Protein AF-A0A923FM71-F1 (afdb_monomer)

Sequence (186 aa):
MADTNEVKPPYTYYADPTRGRPVFNGFIYVGDPDTDPEIPSNRLVVRAVQESGATVAIAQPIRTGAGGVPMLNGSPVQLVVDGEYSIKILDSAGAQVYYAPSLVGGVRPTTIVRTQAIPLTFTLPNRFINKNLFDPNIQAIDYYNANPTVMDFGLLGVAPFNFENIPASRFDLADESTATIDLGVL

Structure (mmCIF, N/CA/C/O backbone):
data_AF-A0A923FM71-F1
#
_entry.id   AF-A0A923FM71-F1
#
loop_
_atom_site.group_PDB
_atom_site.id
_atom_site.type_symbol
_atom_site.label_atom_id
_atom_site.label_alt_id
_atom_site.label_comp_id
_atom_site.label_asym_id
_atom_site.label_entity_id
_atom_site.label_seq_id
_atom_site.pdbx_PDB_ins_code
_atom_site.Cartn_x
_atom_site.Cartn_y
_atom_site.Cartn_z
_atom_site.occupancy
_atom_site.B_iso_or_equiv
_atom_site.auth_seq_id
_atom_site.auth_comp_id
_atom_site.auth_asym_id
_atom_site.auth_atom_id
_atom_site.pdbx_PDB_model_num
ATOM 1 N N . MET A 1 1 ? -11.652 24.805 24.263 1.00 68.00 1 MET A N 1
ATOM 2 C CA . MET A 1 1 ? -11.081 25.371 23.022 1.00 68.00 1 MET A CA 1
ATOM 3 C C . MET A 1 1 ? -11.213 24.291 21.966 1.00 68.00 1 MET A C 1
ATOM 5 O O . MET A 1 1 ? -11.003 23.141 22.319 1.00 68.00 1 MET A O 1
ATOM 9 N N . ALA A 1 2 ? -11.677 24.610 20.758 1.00 74.19 2 ALA A N 1
ATOM 10 C CA . ALA A 1 2 ? -11.697 23.620 19.683 1.00 74.19 2 ALA A CA 1
ATOM 11 C C . ALA A 1 2 ? -10.275 23.490 19.132 1.00 74.19 2 ALA A C 1
ATOM 13 O O . ALA A 1 2 ? -9.652 24.512 18.840 1.00 74.19 2 ALA A O 1
ATOM 14 N N . ASP A 1 3 ? -9.770 22.266 19.023 1.00 84.31 3 ASP A N 1
ATOM 15 C CA . ASP A 1 3 ? -8.479 22.012 18.394 1.00 84.31 3 ASP A CA 1
ATOM 16 C C . ASP A 1 3 ? -8.594 22.321 16.894 1.00 84.31 3 ASP A C 1
ATOM 18 O O . ASP A 1 3 ? -9.479 21.812 16.200 1.00 84.31 3 ASP A O 1
ATOM 22 N N . THR A 1 4 ? -7.730 23.202 16.389 1.00 89.56 4 THR A N 1
ATOM 23 C CA . THR A 1 4 ? -7.667 23.516 14.957 1.00 89.56 4 THR A CA 1
ATOM 24 C C . THR A 1 4 ? -7.032 22.338 14.227 1.00 89.56 4 THR A C 1
ATOM 26 O O . THR A 1 4 ? -5.838 22.089 14.379 1.00 89.56 4 THR A O 1
ATOM 29 N N . ASN A 1 5 ? -7.818 21.634 13.412 1.00 89.62 5 ASN A N 1
ATOM 30 C CA . ASN A 1 5 ? -7.350 20.491 12.633 1.00 89.62 5 ASN A CA 1
ATOM 31 C C . ASN A 1 5 ? -7.097 20.862 11.169 1.00 89.62 5 ASN A C 1
ATOM 33 O O . ASN A 1 5 ? -7.846 21.628 10.561 1.00 89.62 5 ASN A O 1
ATOM 37 N N . GLU A 1 6 ? -6.054 20.271 10.589 1.00 89.44 6 GLU A N 1
ATOM 38 C CA . GLU A 1 6 ? -5.783 20.345 9.154 1.00 89.44 6 GLU A CA 1
ATOM 39 C C . GLU A 1 6 ? -6.806 19.496 8.380 1.00 89.44 6 GLU A C 1
ATOM 41 O O . GLU A 1 6 ? -7.042 18.332 8.710 1.00 89.44 6 GLU A O 1
ATOM 46 N N . VAL A 1 7 ? -7.405 20.064 7.330 1.00 90.88 7 VAL A N 1
ATOM 47 C CA . VAL A 1 7 ? -8.334 19.336 6.454 1.00 90.88 7 VAL A CA 1
ATOM 48 C C . VAL A 1 7 ? -7.530 18.525 5.439 1.00 90.88 7 VAL A C 1
ATOM 50 O O . VAL A 1 7 ? -6.876 19.095 4.567 1.00 90.88 7 VAL A O 1
ATOM 53 N N . LYS A 1 8 ? -7.599 17.192 5.528 1.00 90.19 8 LYS A N 1
ATOM 54 C CA . LYS A 1 8 ? -6.967 16.262 4.578 1.00 90.19 8 LYS A CA 1
ATOM 55 C C . LYS A 1 8 ? -8.007 15.379 3.896 1.00 90.19 8 LYS A C 1
ATOM 57 O O . LYS A 1 8 ? -9.001 15.022 4.531 1.00 90.19 8 LYS A O 1
ATOM 62 N N . PRO A 1 9 ? -7.790 14.989 2.628 1.00 89.25 9 PRO A 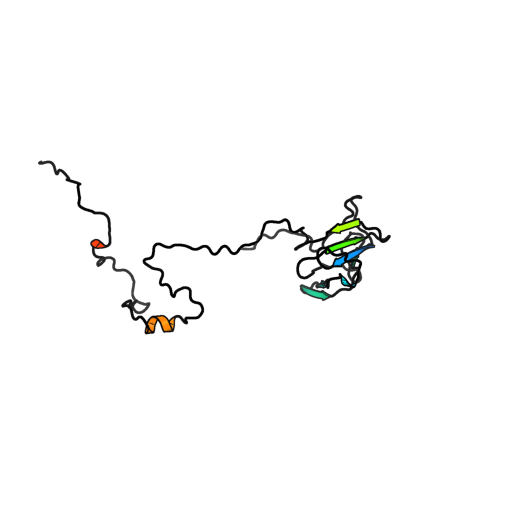N 1
ATOM 63 C CA . PRO A 1 9 ? -8.603 13.947 2.025 1.00 89.25 9 PRO A CA 1
ATOM 64 C C . PRO A 1 9 ? -8.411 12.634 2.806 1.00 89.25 9 PRO A C 1
ATOM 66 O O . PRO A 1 9 ? -7.280 12.301 3.165 1.00 89.25 9 PRO A O 1
ATOM 69 N N . PRO A 1 10 ? -9.486 11.868 3.053 1.00 87.81 10 PRO A N 1
ATOM 70 C CA . PRO A 1 10 ? -9.393 10.611 3.796 1.00 87.81 10 PRO A CA 1
ATOM 71 C C . PRO A 1 10 ? -8.828 9.462 2.947 1.00 87.81 10 PRO A C 1
ATOM 73 O O . PRO A 1 10 ? -8.410 8.438 3.484 1.00 87.81 10 PRO A O 1
ATOM 76 N N . TYR A 1 11 ? -8.815 9.616 1.619 1.00 92.88 11 TYR A N 1
ATOM 77 C CA . TYR A 1 11 ? -8.418 8.568 0.686 1.00 92.88 11 TYR A CA 1
ATOM 78 C C . TYR A 1 11 ? -7.071 8.862 0.029 1.00 92.88 11 TYR A C 1
ATOM 80 O O . TYR A 1 11 ? -6.822 9.968 -0.455 1.00 92.88 11 TYR A O 1
ATOM 88 N N . THR A 1 12 ? -6.221 7.840 -0.040 1.00 93.81 12 THR A N 1
ATOM 89 C CA . THR A 1 12 ? -4.919 7.916 -0.706 1.00 93.81 12 THR A CA 1
ATOM 90 C C . THR A 1 12 ? -5.084 7.965 -2.225 1.00 93.81 12 THR A C 1
ATOM 92 O O . THR A 1 12 ? -5.786 7.141 -2.814 1.00 93.81 12 THR A O 1
ATOM 95 N N . TYR A 1 13 ? -4.404 8.920 -2.860 1.00 95.25 13 TYR A N 1
ATOM 96 C CA . TYR A 1 13 ? -4.354 9.072 -4.311 1.00 95.25 13 TYR A CA 1
ATOM 97 C C . TYR A 1 13 ? -3.139 8.340 -4.900 1.00 95.25 13 TYR A C 1
ATOM 99 O O . TYR A 1 13 ? -2.002 8.615 -4.519 1.00 95.25 13 TYR A O 1
ATOM 107 N N . TYR A 1 14 ? -3.382 7.433 -5.846 1.00 96.12 14 TYR A N 1
ATOM 108 C CA . TYR A 1 14 ? -2.374 6.669 -6.580 1.00 96.12 14 TYR A CA 1
ATOM 109 C C . TYR A 1 14 ? -2.242 7.220 -8.005 1.00 96.12 14 TYR A C 1
ATOM 111 O O . TYR A 1 14 ? -3.123 7.048 -8.856 1.00 96.12 14 TYR A O 1
ATOM 119 N N . ALA A 1 15 ? -1.120 7.886 -8.266 1.00 95.50 15 ALA A N 1
ATOM 120 C CA . ALA A 1 15 ? -0.813 8.524 -9.543 1.00 95.50 15 ALA A CA 1
ATOM 121 C C . ALA A 1 15 ? 0.284 7.777 -10.304 1.00 95.50 15 ALA A C 1
ATOM 123 O O . ALA A 1 15 ? 1.182 7.198 -9.703 1.00 95.50 15 ALA A O 1
ATOM 124 N N . ASP A 1 16 ? 0.245 7.847 -11.631 1.00 94.75 16 ASP A N 1
ATOM 125 C CA . ASP A 1 16 ? 1.375 7.512 -12.491 1.00 94.75 16 ASP A CA 1
ATOM 126 C C . ASP A 1 16 ? 2.383 8.676 -12.440 1.00 94.75 16 ASP A C 1
ATOM 128 O O . ASP A 1 16 ? 2.110 9.741 -13.013 1.00 94.75 16 ASP A O 1
ATOM 132 N N . PRO A 1 17 ? 3.541 8.505 -11.774 1.00 91.88 17 PRO A N 1
ATOM 133 C CA . PRO A 1 17 ? 4.511 9.580 -11.596 1.00 91.88 17 PRO A CA 1
ATOM 134 C C . PRO A 1 17 ? 5.188 9.974 -12.913 1.00 91.88 17 PRO A C 1
ATOM 136 O O . PRO A 1 17 ? 5.734 11.067 -13.016 1.00 91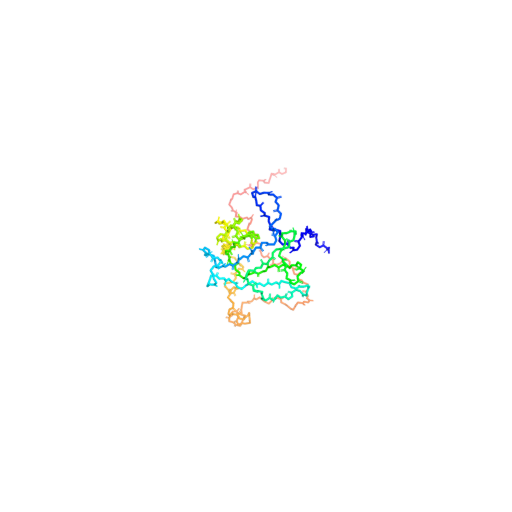.88 17 PRO A O 1
ATOM 139 N N . THR A 1 18 ? 5.148 9.105 -13.928 1.00 92.44 18 THR A N 1
ATOM 140 C CA . THR A 1 18 ? 5.792 9.340 -15.226 1.00 92.44 18 THR A CA 1
ATOM 141 C C . THR A 1 18 ? 4.883 10.070 -16.210 1.00 92.44 18 THR A C 1
ATOM 143 O O . THR A 1 18 ? 5.370 10.719 -17.133 1.00 92.44 18 THR A O 1
ATOM 146 N N . ARG A 1 19 ? 3.560 9.975 -16.023 1.00 90.19 19 ARG A N 1
ATOM 147 C CA . ARG A 1 19 ? 2.558 10.532 -16.949 1.00 90.19 19 ARG A CA 1
ATOM 148 C C . ARG A 1 19 ? 1.655 11.598 -16.335 1.00 90.19 19 ARG A C 1
ATOM 150 O O . ARG A 1 19 ? 0.856 12.178 -17.062 1.00 90.19 19 ARG A O 1
ATOM 157 N N . GLY A 1 20 ? 1.746 11.845 -15.027 1.00 91.94 20 GLY A N 1
ATOM 158 C CA . GLY A 1 20 ? 0.963 12.884 -14.350 1.00 91.94 20 GLY A CA 1
ATOM 159 C C . GLY A 1 20 ? -0.547 12.633 -14.390 1.00 91.94 20 GLY A C 1
ATOM 160 O O . GLY A 1 20 ? -1.329 13.569 -14.522 1.00 91.94 20 GLY A O 1
ATOM 161 N N . ARG A 1 21 ? -0.965 11.366 -14.317 1.00 94.00 21 ARG A N 1
ATOM 162 C CA . ARG A 1 21 ? -2.374 10.947 -14.406 1.00 94.00 21 ARG A CA 1
ATOM 163 C C . ARG A 1 21 ? -2.723 9.959 -13.292 1.00 94.00 21 ARG A C 1
ATOM 165 O O . ARG A 1 21 ? -1.810 9.304 -12.792 1.00 94.00 21 ARG A O 1
ATOM 172 N N . PRO A 1 22 ? -4.001 9.798 -12.912 1.00 96.94 22 PRO A N 1
ATOM 173 C CA . PRO A 1 22 ? -4.394 8.728 -12.002 1.00 96.94 22 PRO A CA 1
ATOM 174 C C . PRO A 1 22 ? -4.037 7.362 -12.587 1.00 96.94 22 PRO A C 1
ATOM 176 O O . PRO A 1 22 ? -4.154 7.140 -13.798 1.00 96.94 22 PRO A O 1
ATOM 179 N N . VAL A 1 23 ? -3.671 6.417 -11.725 1.00 97.31 23 VAL A N 1
ATOM 180 C CA . VAL A 1 23 ? -3.634 5.007 -12.118 1.00 97.31 23 VAL A CA 1
ATOM 181 C C . VAL A 1 23 ? -5.080 4.523 -12.201 1.00 97.31 23 VAL A C 1
ATOM 183 O O . VAL A 1 23 ? -5.664 4.122 -11.199 1.00 97.31 23 VAL A O 1
ATOM 186 N N . PHE A 1 24 ? -5.694 4.617 -13.380 1.00 96.38 24 PHE A N 1
ATOM 187 C CA . PHE A 1 24 ? -7.076 4.186 -13.598 1.00 96.38 24 PHE A CA 1
ATOM 188 C C . PHE A 1 24 ? -7.174 2.669 -13.772 1.00 96.38 24 PHE A C 1
ATOM 190 O O . PHE A 1 24 ? -6.487 2.105 -14.624 1.00 96.38 24 PHE A O 1
ATOM 197 N N . ASN A 1 25 ? -8.080 2.031 -13.017 1.00 96.00 25 ASN A N 1
ATOM 198 C CA . ASN A 1 25 ? -8.353 0.591 -13.085 1.00 96.00 25 ASN A CA 1
ATOM 199 C C . ASN A 1 25 ? -7.081 -0.260 -12.952 1.00 96.00 25 ASN A C 1
ATOM 201 O O . ASN A 1 25 ? -6.943 -1.296 -13.600 1.00 96.00 25 ASN A O 1
ATOM 205 N N . GLY A 1 26 ? -6.141 0.228 -12.146 1.00 97.25 26 GLY A N 1
ATOM 206 C CA . GLY A 1 26 ? -4.905 -0.459 -11.830 1.00 97.25 26 GLY A CA 1
ATOM 207 C C . GLY A 1 26 ? -5.067 -1.420 -10.667 1.00 97.25 26 GLY A C 1
ATOM 208 O O . GLY A 1 26 ? -6.154 -1.589 -10.100 1.00 97.25 26 GLY A O 1
ATOM 209 N N . PHE A 1 27 ? -3.945 -2.028 -10.309 1.00 98.19 27 PHE A N 1
ATOM 210 C CA . PHE A 1 27 ? -3.853 -3.049 -9.280 1.00 98.19 27 PHE A CA 1
ATOM 211 C C . PHE A 1 27 ? -2.878 -2.607 -8.200 1.00 98.19 27 PHE A C 1
ATOM 213 O O . PHE A 1 27 ? -1.730 -2.273 -8.487 1.00 98.19 27 PHE A O 1
ATOM 220 N N . ILE A 1 28 ? -3.344 -2.627 -6.959 1.00 98.19 28 ILE A N 1
ATOM 221 C CA . ILE A 1 28 ? -2.539 -2.376 -5.771 1.00 98.19 28 ILE A CA 1
ATOM 222 C C . ILE A 1 28 ? -2.249 -3.723 -5.112 1.00 98.19 28 ILE A C 1
ATOM 224 O O . ILE A 1 28 ? -3.179 -4.466 -4.779 1.00 98.19 28 ILE A O 1
ATOM 228 N N . TYR A 1 29 ? -0.966 -4.000 -4.904 1.00 98.44 29 TYR A N 1
ATOM 229 C CA . TYR A 1 29 ? -0.461 -5.128 -4.133 1.00 98.44 29 TYR A CA 1
ATOM 230 C C . TYR A 1 29 ? 0.332 -4.613 -2.933 1.00 98.44 29 TYR A C 1
ATOM 232 O O . TYR A 1 29 ? 1.158 -3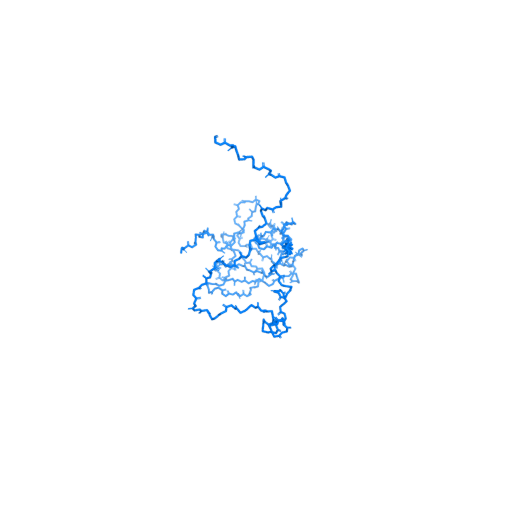.718 -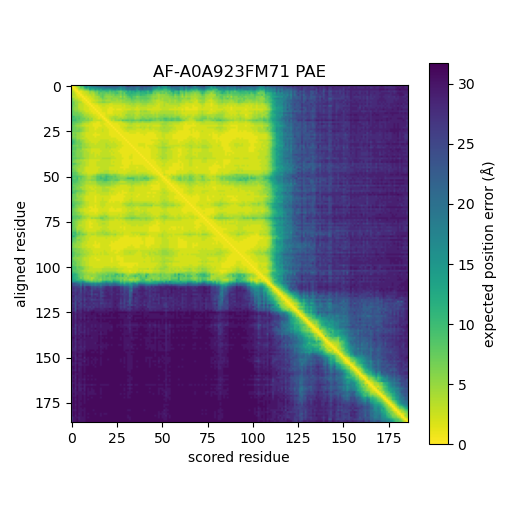3.082 1.00 98.44 29 TYR A O 1
ATOM 240 N N . VAL A 1 30 ? 0.097 -5.196 -1.765 1.00 98.25 30 VAL A N 1
ATOM 241 C CA . VAL A 1 30 ? 0.736 -4.892 -0.484 1.00 98.25 30 VAL A CA 1
ATOM 242 C C . VAL A 1 30 ? 1.283 -6.187 0.100 1.00 98.25 30 VAL A C 1
ATOM 244 O O . VAL A 1 30 ? 0.574 -7.198 0.153 1.00 98.25 30 VAL A O 1
ATOM 247 N N . GLY A 1 31 ? 2.529 -6.168 0.547 1.00 98.19 31 GLY A N 1
ATOM 248 C CA . GLY A 1 31 ? 3.204 -7.364 1.032 1.00 98.19 31 GLY A CA 1
ATOM 249 C C . GLY A 1 31 ? 4.223 -7.098 2.117 1.00 98.19 31 GLY A C 1
ATOM 250 O O . GLY A 1 31 ? 4.340 -5.977 2.611 1.00 98.19 31 GLY A O 1
ATOM 251 N N . ASP A 1 32 ? 4.947 -8.149 2.478 1.00 97.69 32 ASP A N 1
ATOM 252 C CA . ASP A 1 32 ? 6.032 -8.083 3.445 1.00 97.69 32 ASP A CA 1
ATOM 253 C C . ASP A 1 32 ? 7.117 -7.102 2.967 1.00 97.69 32 ASP A C 1
ATOM 255 O O . ASP A 1 32 ? 7.349 -6.982 1.751 1.00 97.69 32 ASP A O 1
ATOM 259 N N . PRO A 1 33 ? 7.795 -6.395 3.888 1.00 96.12 33 PRO A N 1
ATOM 260 C CA . PRO A 1 33 ? 8.907 -5.513 3.547 1.00 96.12 33 PRO A CA 1
ATOM 261 C C . PRO A 1 33 ? 9.974 -6.228 2.714 1.00 96.12 33 PRO A C 1
ATOM 263 O O . PRO A 1 33 ? 10.271 -7.398 2.937 1.00 96.12 33 PRO A O 1
ATOM 266 N N . ASP A 1 34 ? 10.549 -5.514 1.751 1.00 95.56 34 ASP A N 1
ATOM 267 C CA . ASP A 1 34 ? 11.614 -5.978 0.854 1.00 95.56 34 ASP A CA 1
ATOM 268 C C . ASP A 1 34 ? 11.267 -7.216 0.001 1.00 95.56 34 ASP A C 1
ATOM 270 O O . ASP A 1 34 ? 12.155 -7.861 -0.563 1.00 95.56 34 ASP A O 1
ATOM 274 N N . THR A 1 35 ? 9.978 -7.526 -0.168 1.00 97.31 35 THR A N 1
ATOM 275 C CA . THR A 1 35 ? 9.501 -8.642 -1.000 1.00 97.31 35 THR A CA 1
ATOM 276 C C . THR A 1 35 ? 8.608 -8.186 -2.153 1.00 97.31 35 THR A C 1
ATOM 278 O O . THR A 1 35 ? 8.087 -7.074 -2.160 1.00 97.31 35 THR A O 1
ATOM 281 N N . ASP A 1 36 ? 8.414 -9.056 -3.152 1.00 97.50 36 ASP A N 1
ATOM 282 C CA . ASP A 1 36 ? 7.468 -8.798 -4.240 1.00 97.50 36 ASP A CA 1
ATOM 283 C C . ASP A 1 36 ? 6.030 -9.178 -3.828 1.00 97.50 36 ASP A C 1
ATOM 285 O O . ASP A 1 36 ? 5.745 -10.376 -3.711 1.00 97.50 36 ASP A O 1
ATOM 289 N N . PRO A 1 37 ? 5.103 -8.213 -3.667 1.00 97.94 37 PRO A N 1
ATOM 290 C CA . PRO A 1 37 ? 3.736 -8.485 -3.226 1.00 97.94 37 PRO A CA 1
ATOM 291 C C . PRO A 1 37 ? 2.829 -9.071 -4.327 1.00 97.94 37 PRO A C 1
ATOM 293 O O . PRO A 1 37 ? 1.703 -9.496 -4.047 1.00 97.94 37 PRO A O 1
ATOM 296 N N . GLU A 1 38 ? 3.280 -9.140 -5.587 1.00 97.44 38 GLU A N 1
ATOM 297 C CA . GLU A 1 38 ? 2.554 -9.900 -6.614 1.00 97.44 38 GLU A CA 1
ATOM 298 C C . GLU A 1 38 ? 2.553 -11.400 -6.302 1.00 97.44 38 GLU A C 1
ATOM 300 O O . GLU A 1 38 ? 1.581 -12.091 -6.619 1.00 97.44 38 GLU A O 1
ATOM 305 N N . ILE A 1 39 ? 3.587 -11.897 -5.617 1.00 98.00 39 ILE A N 1
ATOM 306 C CA . ILE A 1 39 ? 3.683 -13.291 -5.183 1.00 98.00 39 ILE A CA 1
ATOM 307 C C . ILE A 1 39 ? 2.724 -13.505 -3.998 1.00 98.00 39 ILE A C 1
ATOM 309 O O . ILE A 1 39 ? 2.884 -12.856 -2.966 1.00 98.00 39 ILE A O 1
ATOM 313 N N . PRO A 1 40 ? 1.742 -14.426 -4.084 1.00 97.38 40 PRO A N 1
ATOM 314 C CA . PRO A 1 40 ? 0.738 -14.607 -3.032 1.00 97.38 40 PRO A CA 1
ATOM 315 C C . PRO A 1 40 ? 1.290 -14.898 -1.633 1.00 97.38 40 PRO A C 1
ATOM 317 O O . PRO A 1 40 ? 0.676 -14.479 -0.658 1.00 97.38 40 PRO A O 1
ATOM 320 N N . SER A 1 41 ? 2.432 -15.585 -1.529 1.00 97.75 41 SER A N 1
ATOM 321 C CA . SER A 1 41 ? 3.072 -15.908 -0.246 1.00 97.75 41 SER A CA 1
ATOM 322 C C . SER A 1 41 ? 3.621 -14.694 0.494 1.00 97.75 41 SER A C 1
ATOM 324 O O . SER A 1 41 ? 3.826 -14.780 1.694 1.00 97.75 41 SER A O 1
ATOM 326 N N . ASN A 1 42 ? 3.861 -13.594 -0.219 1.00 97.75 42 ASN A N 1
ATOM 327 C CA . ASN A 1 42 ? 4.449 -12.376 0.324 1.00 97.75 42 ASN A CA 1
ATOM 328 C C . ASN A 1 42 ? 3.376 -11.347 0.703 1.00 97.75 42 ASN A C 1
ATOM 330 O O . ASN A 1 42 ? 3.701 -10.217 1.042 1.00 97.75 42 ASN A O 1
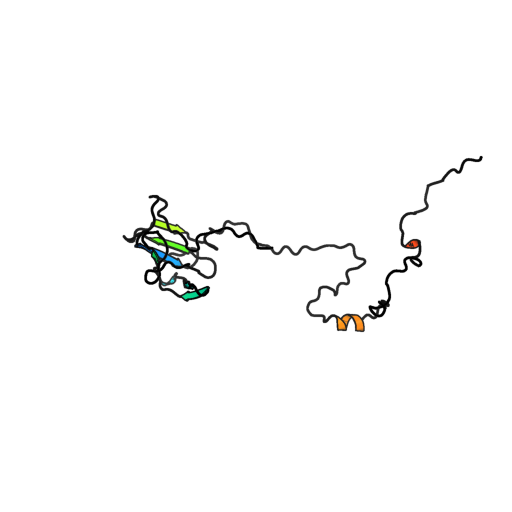ATOM 334 N N . ARG A 1 43 ? 2.085 -11.663 0.535 1.00 98.00 43 ARG A N 1
ATOM 335 C CA . ARG A 1 43 ? 0.997 -10.691 0.696 1.00 98.00 43 ARG A CA 1
ATOM 336 C C . ARG A 1 43 ? 0.595 -10.554 2.155 1.00 98.00 43 ARG A C 1
ATOM 338 O O . ARG A 1 43 ? 0.255 -11.537 2.808 1.00 98.00 43 ARG A O 1
ATOM 345 N N . LEU A 1 44 ? 0.503 -9.309 2.607 1.00 97.62 44 LEU A N 1
ATOM 346 C CA . LEU A 1 44 ? -0.061 -8.973 3.909 1.00 97.62 44 LEU A CA 1
ATOM 347 C C . LEU A 1 44 ? -1.586 -8.853 3.839 1.00 97.62 44 LEU A C 1
ATOM 349 O O . LEU A 1 44 ? -2.185 -8.633 2.780 1.00 97.62 44 LEU A O 1
ATOM 353 N N . VAL A 1 45 ? -2.238 -8.975 4.994 1.00 97.62 45 VAL A N 1
ATOM 354 C CA . VAL A 1 45 ? -3.675 -8.717 5.107 1.00 97.62 45 VAL A CA 1
ATOM 355 C C . VAL A 1 45 ? -3.907 -7.211 5.056 1.00 97.62 45 VAL A C 1
ATOM 357 O O . VAL A 1 45 ? -3.523 -6.481 5.965 1.00 97.62 45 VAL A O 1
ATOM 360 N N . VAL A 1 46 ? -4.577 -6.748 4.003 1.00 97.38 46 VAL A N 1
ATOM 361 C CA . VAL A 1 46 ? -5.021 -5.354 3.889 1.00 97.38 46 VAL A CA 1
ATOM 362 C C . VAL A 1 46 ? -6.450 -5.250 4.394 1.00 97.38 46 VAL A C 1
ATOM 364 O O . VAL A 1 46 ? -7.278 -6.125 4.126 1.00 97.38 46 VAL A O 1
ATOM 367 N N . ARG A 1 47 ? -6.760 -4.173 5.115 1.00 97.12 47 ARG A N 1
ATOM 368 C CA . ARG A 1 47 ? -8.104 -3.906 5.626 1.00 97.12 47 ARG A CA 1
ATOM 369 C C . ARG A 1 47 ? -8.630 -2.587 5.071 1.00 97.12 47 ARG A C 1
ATOM 371 O O . ARG A 1 47 ? -7.896 -1.608 4.980 1.00 97.12 47 ARG A O 1
ATOM 378 N N . ALA A 1 48 ? -9.907 -2.563 4.715 1.00 95.88 48 ALA A N 1
ATOM 379 C CA . ALA A 1 48 ? -10.633 -1.348 4.382 1.00 95.88 48 ALA A CA 1
ATOM 380 C C . ALA A 1 48 ? -11.286 -0.776 5.643 1.00 95.88 48 ALA A C 1
ATOM 382 O O . ALA A 1 48 ? -11.952 -1.511 6.378 1.00 95.88 48 ALA A O 1
ATOM 383 N N . VAL A 1 49 ? -11.114 0.522 5.877 1.00 95.00 49 VAL A N 1
ATOM 384 C CA . VAL A 1 49 ? -11.833 1.260 6.922 1.00 95.00 49 VAL A CA 1
ATOM 385 C C . VAL A 1 49 ? -13.243 1.567 6.415 1.00 95.00 49 VAL A C 1
ATOM 387 O O . VAL A 1 49 ? -13.412 2.138 5.338 1.00 95.00 49 VAL A O 1
ATOM 390 N N . GLN A 1 50 ? -14.255 1.157 7.175 1.00 89.88 50 GLN A N 1
ATOM 391 C CA . GLN A 1 50 ? -15.656 1.483 6.927 1.00 89.88 50 GLN A CA 1
ATOM 392 C C . GLN A 1 50 ? -16.008 2.862 7.488 1.00 89.88 50 GLN A C 1
ATOM 394 O O . GLN A 1 50 ? -15.326 3.379 8.369 1.00 89.88 50 GLN A O 1
ATOM 399 N N . GLU A 1 51 ? -17.140 3.415 7.055 1.00 86.38 51 GLU A N 1
ATOM 400 C CA . GLU A 1 51 ? -17.695 4.667 7.591 1.00 86.38 51 GLU A CA 1
ATOM 401 C C . GLU A 1 51 ? -17.911 4.623 9.116 1.00 86.38 51 GLU A C 1
ATOM 403 O O . GLU A 1 51 ? -17.742 5.623 9.805 1.00 86.38 51 GLU A O 1
ATOM 408 N N . SER A 1 52 ? -18.208 3.441 9.662 1.00 86.69 52 SER A N 1
ATOM 409 C CA . SER A 1 52 ? -18.350 3.205 11.103 1.00 86.69 52 SER A CA 1
ATOM 410 C C . SER A 1 52 ? -17.023 3.217 11.881 1.00 86.69 52 SER A C 1
ATOM 412 O O . SER A 1 52 ? -17.035 3.081 13.102 1.00 86.69 52 SER A O 1
ATOM 414 N N . GLY A 1 53 ? -15.878 3.314 11.196 1.00 86.50 53 GLY A N 1
ATOM 415 C CA . GLY A 1 53 ? -14.534 3.169 11.766 1.00 86.50 53 GLY A CA 1
ATOM 416 C C . GLY A 1 53 ? -14.066 1.716 11.922 1.00 86.50 53 GLY A C 1
ATOM 417 O O . GLY A 1 53 ? -12.895 1.474 12.214 1.00 86.50 53 GLY A O 1
ATOM 418 N N . ALA A 1 54 ? -14.941 0.731 11.697 1.00 91.50 54 ALA A N 1
ATOM 419 C CA . ALA A 1 54 ? -14.560 -0.679 11.694 1.00 91.50 54 ALA A CA 1
ATOM 420 C C . ALA A 1 54 ? -13.655 -1.013 10.497 1.00 91.50 54 ALA A C 1
ATOM 422 O O . ALA A 1 54 ? -13.769 -0.410 9.432 1.00 91.50 54 ALA A O 1
ATOM 423 N N . THR A 1 55 ? -12.785 -2.016 10.639 1.00 94.56 55 THR A N 1
ATOM 424 C CA . THR A 1 55 ? -11.872 -2.440 9.568 1.00 94.56 55 THR A CA 1
ATOM 425 C C . THR A 1 55 ? -12.152 -3.868 9.114 1.00 94.56 55 THR A C 1
ATOM 427 O O . THR A 1 55 ? -12.149 -4.805 9.918 1.00 94.56 55 THR A O 1
ATOM 430 N N . VAL A 1 56 ? -12.342 -4.054 7.807 1.00 95.38 56 VAL A N 1
ATOM 431 C CA . VAL A 1 56 ? -12.645 -5.356 7.188 1.00 95.38 56 VAL A CA 1
ATOM 432 C C . VAL A 1 56 ? -11.516 -5.784 6.271 1.00 95.38 56 VAL A C 1
ATOM 434 O O . VAL A 1 56 ? -11.071 -4.999 5.442 1.00 95.38 56 VAL A O 1
ATOM 437 N N . ALA A 1 57 ? -11.060 -7.028 6.412 1.00 96.62 57 ALA A N 1
ATOM 438 C CA . ALA A 1 57 ? -10.047 -7.599 5.533 1.00 96.62 57 ALA A CA 1
ATOM 439 C C . ALA A 1 57 ? -10.566 -7.695 4.090 1.00 96.62 57 ALA A C 1
ATOM 441 O O . ALA A 1 57 ? -11.693 -8.135 3.857 1.00 96.62 57 ALA A O 1
ATOM 442 N N . ILE A 1 58 ? -9.736 -7.297 3.130 1.00 96.69 58 ILE A N 1
ATOM 443 C CA . ILE A 1 58 ? -10.060 -7.322 1.703 1.00 96.69 58 ILE A CA 1
ATOM 444 C C . ILE A 1 58 ? -9.053 -8.173 0.934 1.00 96.69 58 ILE A C 1
ATOM 446 O O . ILE A 1 58 ? -7.882 -8.277 1.297 1.00 96.69 58 ILE A O 1
ATOM 450 N N . ALA A 1 59 ? -9.527 -8.793 -0.145 1.00 96.44 59 ALA A N 1
ATOM 451 C CA . ALA A 1 59 ? -8.679 -9.577 -1.028 1.00 96.44 59 ALA A CA 1
ATOM 452 C C . ALA A 1 59 ? -7.808 -8.671 -1.908 1.00 96.44 59 ALA A C 1
ATOM 454 O O . ALA A 1 59 ? -8.211 -7.574 -2.298 1.00 96.44 59 ALA A O 1
ATOM 455 N N . GLN A 1 60 ? -6.625 -9.174 -2.248 1.00 97.62 60 GLN A N 1
ATOM 456 C CA . GLN A 1 60 ? -5.696 -8.532 -3.169 1.00 97.62 60 GLN A CA 1
ATOM 457 C C . GLN A 1 60 ? -5.695 -9.248 -4.534 1.00 97.62 60 GLN A C 1
ATOM 459 O O . GLN A 1 60 ? -5.827 -10.477 -4.560 1.00 97.62 60 GLN A O 1
ATOM 464 N N . PRO A 1 61 ? -5.489 -8.535 -5.659 1.00 97.19 61 PRO A N 1
ATOM 465 C CA . PRO A 1 61 ? -5.192 -7.102 -5.752 1.00 97.19 61 PRO A CA 1
ATOM 466 C C . PRO A 1 61 ? -6.394 -6.196 -5.486 1.00 97.19 61 PRO A C 1
ATOM 468 O O . PRO A 1 61 ? -7.535 -6.538 -5.795 1.00 97.19 61 PRO A O 1
ATOM 471 N N . ILE A 1 62 ? -6.110 -4.998 -4.978 1.00 97.44 62 ILE A N 1
ATOM 472 C CA . ILE A 1 62 ? -7.116 -3.959 -4.737 1.00 97.44 62 ILE A CA 1
ATOM 473 C C . ILE A 1 62 ? -7.175 -3.056 -5.968 1.00 97.44 62 ILE A C 1
ATOM 475 O O . ILE A 1 62 ? -6.139 -2.639 -6.487 1.00 97.44 62 ILE A O 1
ATOM 479 N N . ARG A 1 63 ? -8.382 -2.767 -6.461 1.00 97.44 63 ARG A N 1
ATOM 480 C CA . ARG A 1 63 ? -8.573 -1.978 -7.686 1.00 97.44 63 ARG A CA 1
ATOM 481 C C . ARG A 1 63 ? -8.652 -0.486 -7.400 1.00 97.44 63 ARG A C 1
ATOM 483 O O . ARG A 1 63 ? -9.265 -0.069 -6.418 1.00 97.44 63 ARG A O 1
ATOM 490 N N . THR A 1 64 ? -8.109 0.318 -8.308 1.00 97.50 64 THR A N 1
ATOM 491 C CA . THR A 1 64 ? -8.297 1.775 -8.313 1.00 97.50 64 THR A CA 1
ATOM 492 C C . THR A 1 64 ? -9.429 2.210 -9.246 1.00 97.50 64 THR A C 1
ATOM 494 O O . THR A 1 64 ? -9.642 1.640 -10.316 1.00 97.50 64 THR A O 1
ATOM 497 N N . GLY A 1 65 ? -10.163 3.256 -8.862 1.00 96.12 65 GLY A N 1
ATOM 498 C CA . GLY A 1 65 ? -11.167 3.908 -9.709 1.00 96.12 65 GLY A CA 1
ATOM 499 C C . GLY A 1 65 ? -10.570 4.901 -10.717 1.00 96.12 65 GLY A C 1
ATOM 500 O O . GLY A 1 65 ? -9.355 5.062 -10.817 1.00 96.12 65 GLY A O 1
ATOM 501 N N . ALA A 1 66 ? -11.436 5.622 -11.443 1.00 94.44 66 ALA A N 1
ATOM 502 C CA . ALA A 1 66 ? -11.047 6.675 -12.403 1.00 94.44 66 ALA A CA 1
ATOM 503 C C . ALA A 1 66 ? -10.201 7.793 -11.783 1.00 94.44 66 ALA A C 1
ATOM 505 O O . ALA A 1 66 ? -9.305 8.323 -12.431 1.00 94.44 66 ALA A O 1
ATOM 506 N N . GLY A 1 67 ? -10.447 8.105 -10.511 1.00 94.12 67 GLY A N 1
ATOM 507 C CA . GLY A 1 67 ? -9.676 9.084 -9.755 1.00 94.12 67 GLY A CA 1
ATOM 508 C C . GLY A 1 67 ? -8.387 8.544 -9.139 1.00 94.12 67 GLY A C 1
ATOM 509 O O . GLY A 1 67 ? -7.824 9.238 -8.311 1.00 94.12 67 GLY A O 1
ATOM 510 N N . GLY A 1 68 ? -7.936 7.322 -9.456 1.00 95.69 68 GLY A N 1
ATOM 511 C CA . GLY A 1 68 ? -6.714 6.756 -8.864 1.00 95.69 68 GLY A CA 1
ATOM 512 C C . GLY A 1 68 ? -6.835 6.458 -7.366 1.00 95.69 68 GLY A C 1
ATOM 513 O O . GLY A 1 68 ? -5.838 6.424 -6.660 1.00 95.69 68 GLY A O 1
ATOM 514 N N . VAL A 1 69 ? -8.054 6.272 -6.862 1.00 97.12 69 VAL A N 1
ATOM 515 C CA . VAL A 1 69 ?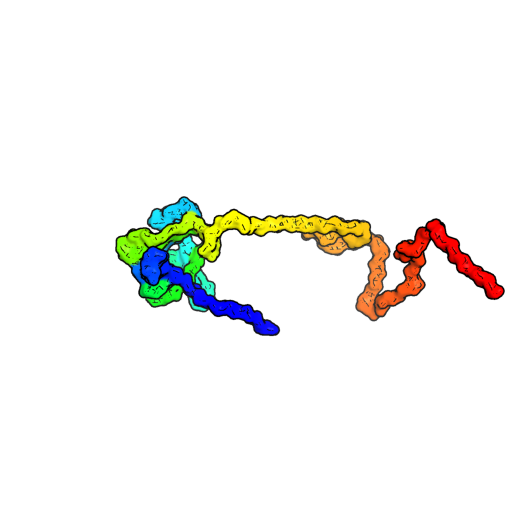 -8.340 5.984 -5.449 1.00 97.12 69 VAL A CA 1
ATOM 516 C C . VAL A 1 69 ? -8.767 4.517 -5.316 1.00 97.12 69 VAL A C 1
ATOM 518 O O . VAL A 1 69 ? -9.474 4.038 -6.209 1.00 97.12 69 VAL A O 1
ATOM 521 N N . PRO A 1 70 ? -8.361 3.785 -4.264 1.00 96.69 70 PRO A N 1
ATOM 522 C CA . PRO A 1 70 ? -8.801 2.413 -4.023 1.00 96.69 70 PRO A CA 1
ATOM 523 C C . PRO A 1 70 ? -10.318 2.331 -3.847 1.00 96.69 70 PRO A C 1
ATOM 525 O O . PRO A 1 70 ? -10.911 3.111 -3.102 1.00 96.69 70 PRO A O 1
ATOM 528 N N . MET A 1 71 ? -10.931 1.364 -4.528 1.00 95.50 71 MET A N 1
ATOM 529 C CA . MET A 1 71 ? -12.375 1.145 -4.526 1.00 95.50 71 MET A CA 1
ATOM 530 C C . MET A 1 71 ? -12.713 -0.248 -3.996 1.00 95.50 71 MET A C 1
ATOM 532 O O . MET A 1 71 ? -12.114 -1.242 -4.408 1.00 95.50 71 MET A O 1
ATOM 536 N N . LEU A 1 72 ? -13.740 -0.332 -3.154 1.00 93.25 72 LEU A N 1
ATOM 537 C CA . LEU A 1 72 ? -14.368 -1.576 -2.721 1.00 93.25 72 LEU A CA 1
ATOM 538 C C . LEU A 1 72 ? -15.850 -1.528 -3.094 1.00 93.25 72 LEU A C 1
ATOM 540 O O . LEU A 1 72 ? -16.569 -0.625 -2.675 1.00 93.25 72 LEU A O 1
ATOM 544 N N . ASN A 1 73 ? -16.308 -2.483 -3.908 1.00 90.12 73 ASN A N 1
ATOM 545 C CA . ASN A 1 73 ? -17.699 -2.559 -4.382 1.00 90.12 73 ASN A CA 1
ATOM 546 C C . ASN A 1 73 ? -18.231 -1.247 -5.004 1.00 90.12 73 ASN A C 1
ATOM 548 O O . ASN A 1 73 ? -19.411 -0.934 -4.889 1.00 90.12 73 ASN A O 1
ATOM 552 N N . GLY A 1 74 ? -17.358 -0.475 -5.663 1.00 89.81 74 GLY A N 1
ATOM 553 C CA . GLY A 1 74 ? -17.710 0.796 -6.310 1.00 89.81 74 GLY A CA 1
ATOM 554 C C . GLY A 1 74 ? -17.575 2.044 -5.430 1.00 89.81 74 GLY A C 1
ATOM 555 O O . GLY A 1 74 ? -17.675 3.148 -5.960 1.00 89.81 74 GLY A O 1
ATOM 556 N N . SER A 1 75 ? -17.279 1.890 -4.138 1.00 92.44 75 SER A N 1
ATOM 557 C CA . SER A 1 75 ? -17.081 3.003 -3.202 1.00 92.44 75 SER A CA 1
ATOM 558 C C . SER A 1 75 ? -15.601 3.206 -2.866 1.00 92.44 75 SER A C 1
ATOM 560 O O . SER A 1 75 ? -14.883 2.213 -2.721 1.00 92.44 75 SER A O 1
ATOM 562 N N . PRO A 1 76 ? -15.123 4.455 -2.709 1.00 94.19 76 PRO A N 1
ATOM 563 C CA . PRO A 1 76 ? -13.760 4.719 -2.262 1.00 94.19 76 PRO A CA 1
ATOM 564 C C . PRO A 1 76 ? -13.571 4.253 -0.818 1.00 94.19 76 PRO A C 1
ATOM 566 O O . PRO A 1 76 ? -14.465 4.409 0.012 1.00 94.19 76 PRO A O 1
ATOM 569 N N . VAL A 1 77 ? -12.406 3.682 -0.517 1.00 94.81 77 VAL A N 1
ATOM 570 C CA . VAL A 1 77 ? -12.084 3.169 0.821 1.00 94.81 77 VAL A CA 1
ATOM 571 C C . VAL A 1 77 ? -10.705 3.615 1.274 1.00 94.81 77 VAL A C 1
ATOM 573 O O . VAL A 1 77 ? -9.792 3.765 0.469 1.00 94.81 77 VAL A O 1
ATOM 576 N N . GLN A 1 78 ? -10.524 3.804 2.578 1.00 95.44 78 GLN A N 1
ATOM 577 C CA . GLN A 1 78 ? -9.190 3.954 3.151 1.00 95.44 78 GLN A CA 1
ATOM 578 C C . GLN A 1 78 ? -8.602 2.567 3.412 1.00 95.44 78 GLN A C 1
ATOM 580 O O . GLN A 1 78 ? -9.271 1.699 3.974 1.00 95.44 78 GLN A O 1
ATOM 585 N N . LEU A 1 79 ? -7.349 2.368 3.011 1.00 95.75 79 LEU A N 1
ATOM 586 C CA . LEU A 1 79 ? -6.618 1.126 3.231 1.00 95.75 79 LEU A CA 1
ATOM 587 C C . LEU A 1 79 ? -5.727 1.253 4.461 1.00 95.75 79 LEU A C 1
ATOM 589 O O . LEU A 1 79 ? -5.049 2.265 4.638 1.00 95.75 79 LEU A O 1
ATOM 593 N N . VAL A 1 80 ? -5.704 0.208 5.281 1.00 95.75 80 VAL A N 1
ATOM 594 C CA . VAL A 1 80 ? -4.790 0.077 6.417 1.00 95.75 80 VAL A CA 1
ATOM 595 C C . VAL A 1 80 ? -4.150 -1.309 6.416 1.00 95.75 80 VAL A C 1
ATOM 597 O O . VAL A 1 80 ? -4.764 -2.298 6.009 1.00 95.75 80 VAL A O 1
ATOM 600 N N . VAL A 1 81 ? -2.901 -1.359 6.862 1.00 96.06 81 VAL A N 1
ATOM 601 C CA . VAL A 1 81 ? -2.098 -2.570 7.043 1.00 96.06 81 VAL A CA 1
ATOM 602 C C . VAL A 1 81 ? -1.307 -2.410 8.336 1.00 96.06 81 VAL A C 1
ATOM 604 O O . VAL A 1 81 ? -0.950 -1.289 8.708 1.00 96.06 81 VAL A O 1
ATOM 607 N N . ASP A 1 82 ? -1.077 -3.514 9.033 1.00 93.50 82 ASP A N 1
ATOM 608 C CA . ASP A 1 82 ? -0.332 -3.510 10.283 1.00 93.50 82 ASP A CA 1
ATOM 609 C C . ASP A 1 82 ? 1.177 -3.519 9.996 1.00 93.50 82 ASP A C 1
ATOM 611 O O . ASP A 1 82 ? 1.675 -4.382 9.277 1.00 93.50 82 ASP A O 1
ATOM 615 N N . GLY A 1 83 ? 1.909 -2.575 10.590 1.00 91.75 83 GLY A N 1
ATOM 616 C CA . GLY A 1 83 ? 3.370 -2.532 10.526 1.00 91.75 83 GLY A CA 1
ATOM 617 C C . GLY A 1 83 ? 3.958 -1.978 9.224 1.00 91.75 83 GLY A C 1
ATOM 618 O O . GLY A 1 83 ? 3.360 -1.153 8.530 1.00 91.75 83 GLY A O 1
ATOM 619 N N . GLU A 1 84 ? 5.199 -2.379 8.963 1.00 94.94 84 GLU A N 1
ATOM 620 C CA . GLU A 1 84 ? 5.949 -2.039 7.755 1.00 94.94 84 GLU A CA 1
ATOM 621 C C . GLU A 1 84 ? 5.503 -2.926 6.589 1.00 94.94 84 GLU A C 1
ATOM 623 O O . GLU A 1 84 ? 5.217 -4.106 6.783 1.00 94.94 84 GLU A O 1
ATOM 628 N N . TYR A 1 85 ? 5.452 -2.372 5.378 1.00 97.06 85 TYR A N 1
ATOM 629 C CA . TYR A 1 85 ? 4.983 -3.099 4.199 1.00 97.06 85 TYR A CA 1
ATOM 630 C C . TYR A 1 85 ? 5.717 -2.689 2.920 1.00 97.06 85 TYR A C 1
ATOM 632 O O . TYR A 1 85 ? 6.197 -1.559 2.789 1.00 97.06 85 TYR A O 1
ATOM 640 N N . SER A 1 86 ? 5.745 -3.593 1.943 1.00 97.94 86 SER A N 1
ATOM 641 C CA . SER A 1 86 ? 6.049 -3.290 0.545 1.00 97.94 86 SER A CA 1
ATOM 642 C C . SER A 1 86 ? 4.763 -2.988 -0.222 1.00 97.94 86 SER A C 1
ATOM 644 O O . SER A 1 86 ? 3.681 -3.478 0.114 1.00 97.94 86 SER A O 1
ATOM 646 N N . ILE A 1 87 ? 4.856 -2.176 -1.274 1.00 97.75 87 ILE A N 1
ATOM 647 C CA . ILE A 1 87 ? 3.722 -1.894 -2.157 1.00 97.75 87 ILE A CA 1
ATOM 648 C C . ILE A 1 87 ? 4.157 -1.893 -3.617 1.00 97.75 87 ILE A C 1
ATOM 650 O O . ILE A 1 87 ? 5.163 -1.281 -3.985 1.00 97.75 87 ILE A O 1
ATOM 654 N N . LYS A 1 88 ? 3.365 -2.544 -4.468 1.00 98.25 88 LYS A N 1
ATOM 655 C CA . LYS A 1 88 ? 3.512 -2.503 -5.922 1.00 98.25 88 LYS A CA 1
ATOM 656 C C . LYS A 1 88 ? 2.210 -2.061 -6.571 1.00 98.25 88 LYS A C 1
ATOM 658 O O . LYS A 1 88 ? 1.139 -2.562 -6.233 1.00 98.25 88 LYS A O 1
ATOM 663 N N . ILE A 1 89 ? 2.324 -1.133 -7.515 1.00 97.94 89 ILE A N 1
ATOM 664 C CA . ILE A 1 89 ? 1.200 -0.596 -8.276 1.00 97.94 89 ILE A CA 1
ATOM 665 C C . ILE A 1 89 ? 1.379 -0.951 -9.745 1.00 97.94 89 ILE A C 1
ATOM 667 O O . ILE A 1 89 ? 2.397 -0.601 -10.348 1.00 97.94 89 ILE A O 1
ATOM 671 N N . LEU A 1 90 ? 0.381 -1.617 -10.319 1.00 98.19 90 LEU A N 1
ATOM 672 C CA . LEU A 1 90 ? 0.303 -1.912 -11.747 1.00 98.19 90 LEU A CA 1
ATOM 673 C C . LEU A 1 90 ? -0.797 -1.075 -12.404 1.00 98.19 90 LEU A C 1
ATOM 675 O O . LEU A 1 90 ? -1.795 -0.731 -11.767 1.00 98.19 90 LEU A O 1
ATOM 679 N N . ASP A 1 91 ? -0.632 -0.771 -13.686 1.00 96.94 91 ASP A N 1
ATOM 680 C CA . ASP A 1 91 ? -1.681 -0.166 -14.497 1.00 96.94 91 ASP A CA 1
ATOM 681 C C . ASP A 1 91 ? -2.733 -1.203 -14.923 1.00 96.94 91 ASP A C 1
ATOM 683 O O . ASP A 1 91 ? -2.660 -2.388 -14.591 1.00 96.94 91 ASP A O 1
ATOM 687 N N . SER A 1 92 ? -3.745 -0.755 -15.664 1.00 96.44 92 SER A N 1
ATOM 688 C CA . SER A 1 92 ? -4.823 -1.622 -16.147 1.00 96.44 92 SER A CA 1
ATOM 689 C C . SER A 1 92 ? -4.373 -2.688 -17.150 1.00 96.44 92 SER A C 1
ATOM 691 O O . SER A 1 92 ? -5.095 -3.665 -17.348 1.00 96.44 92 SER A O 1
ATOM 693 N N . ALA A 1 93 ? -3.196 -2.528 -17.763 1.00 96.12 93 ALA A N 1
ATOM 694 C CA . ALA A 1 93 ? -2.575 -3.516 -18.640 1.00 96.12 93 ALA A CA 1
ATOM 695 C C . ALA A 1 93 ? -1.656 -4.490 -17.877 1.00 96.12 93 ALA A C 1
ATOM 697 O O . ALA A 1 93 ? -1.102 -5.404 -18.485 1.00 96.12 93 ALA A O 1
ATOM 698 N N . GLY A 1 94 ? -1.502 -4.321 -16.558 1.00 95.94 94 GLY A N 1
ATOM 699 C CA . GLY A 1 94 ? -0.613 -5.129 -15.725 1.00 95.94 94 GLY A CA 1
ATOM 700 C C . GLY A 1 94 ? 0.852 -4.693 -15.780 1.00 95.94 94 GLY A C 1
ATOM 701 O O . GLY A 1 94 ? 1.711 -5.400 -15.263 1.00 95.94 94 GLY A O 1
ATOM 702 N N . ALA A 1 95 ? 1.166 -3.544 -16.383 1.00 96.38 95 ALA A N 1
ATOM 703 C CA . ALA A 1 95 ? 2.519 -3.008 -16.369 1.00 96.38 95 ALA A CA 1
ATOM 704 C C . ALA A 1 95 ? 2.800 -2.295 -15.042 1.00 96.38 95 ALA A C 1
ATOM 706 O O . ALA A 1 95 ? 1.962 -1.550 -14.529 1.00 96.38 95 ALA A O 1
ATOM 707 N N . GLN A 1 96 ? 3.997 -2.496 -14.488 1.00 97.12 96 GLN A N 1
ATOM 708 C CA . GLN A 1 96 ? 4.395 -1.836 -13.248 1.00 97.12 96 GLN A CA 1
ATOM 709 C C . GLN A 1 96 ? 4.476 -0.321 -13.444 1.00 97.12 96 GLN A C 1
ATOM 711 O O . GLN A 1 96 ? 5.240 0.170 -14.275 1.00 97.12 96 GLN A O 1
ATOM 716 N N . VAL A 1 97 ? 3.722 0.413 -12.627 1.00 97.06 97 VAL A N 1
ATOM 717 C CA . VAL A 1 97 ? 3.803 1.873 -12.532 1.00 97.06 97 VAL A CA 1
ATOM 718 C C . VAL A 1 97 ? 4.937 2.248 -11.585 1.00 97.06 97 VAL A C 1
ATOM 720 O O . VAL A 1 97 ? 5.850 2.976 -11.965 1.00 97.06 97 VAL A O 1
ATOM 723 N N . TYR A 1 98 ? 4.905 1.726 -10.357 1.00 95.75 98 TYR A N 1
ATOM 724 C CA . TYR A 1 98 ? 5.988 1.877 -9.389 1.00 95.75 98 TYR A CA 1
ATOM 725 C C . TYR A 1 98 ? 5.941 0.798 -8.306 1.00 95.75 98 TYR A C 1
ATOM 727 O O . TYR A 1 98 ? 4.939 0.108 -8.110 1.00 95.75 98 TYR A O 1
ATOM 735 N N . TYR A 1 99 ? 7.058 0.683 -7.594 1.00 96.38 99 TYR A N 1
ATOM 736 C CA . TYR A 1 99 ? 7.262 -0.218 -6.470 1.00 96.38 99 TYR A CA 1
ATOM 737 C C . TY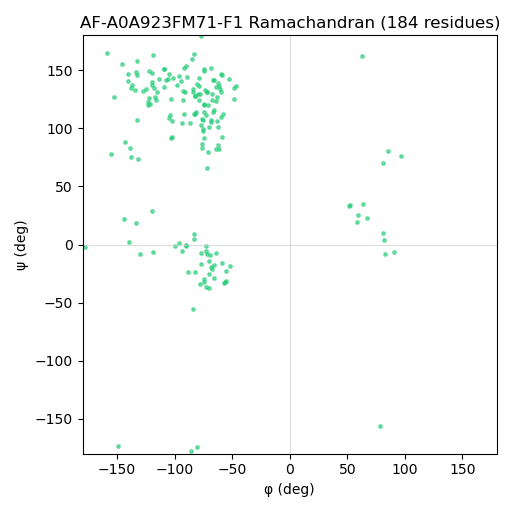R A 1 99 ? 7.991 0.532 -5.355 1.00 96.38 99 TYR A C 1
ATOM 739 O O . TYR A 1 99 ? 8.944 1.268 -5.626 1.00 96.38 99 TYR A O 1
ATOM 747 N N . ALA A 1 100 ? 7.553 0.343 -4.114 1.00 95.81 100 ALA A N 1
ATOM 748 C CA . ALA A 1 100 ? 8.291 0.765 -2.934 1.00 95.81 100 ALA A CA 1
ATOM 749 C C . ALA A 1 100 ? 8.530 -0.460 -2.033 1.00 95.81 100 ALA A C 1
ATOM 751 O O . ALA A 1 100 ? 7.560 -1.112 -1.643 1.00 95.81 100 ALA A O 1
ATOM 752 N N . PRO A 1 101 ? 9.797 -0.776 -1.704 1.00 94.75 101 PRO A N 1
ATOM 753 C CA . PRO A 1 101 ? 10.140 -2.018 -1.016 1.00 94.75 101 PRO A CA 1
ATOM 754 C C . PRO A 1 101 ? 9.766 -2.017 0.463 1.00 94.75 101 PRO A C 1
ATOM 756 O O . PRO A 1 101 ? 9.456 -3.059 1.019 1.00 94.75 101 PRO A O 1
ATOM 759 N N . SER A 1 102 ? 9.772 -0.852 1.098 1.00 93.88 102 SER A N 1
ATOM 760 C CA . SER A 1 102 ? 9.537 -0.721 2.528 1.00 93.88 102 SER A CA 1
ATOM 761 C C . SER A 1 102 ? 8.953 0.661 2.810 1.00 93.88 102 SER A C 1
ATOM 763 O O . SER A 1 102 ? 9.484 1.687 2.357 1.00 93.88 102 SER A O 1
ATOM 765 N N . LEU A 1 103 ? 7.821 0.671 3.512 1.00 92.25 103 LEU A N 1
ATOM 766 C CA . LEU A 1 103 ? 7.073 1.850 3.923 1.00 92.25 103 LEU A CA 1
ATOM 767 C C . LEU A 1 103 ? 6.535 1.667 5.344 1.00 92.25 103 LEU A C 1
ATOM 769 O O . LEU A 1 103 ? 6.001 0.617 5.691 1.00 92.25 103 LEU A O 1
ATOM 773 N N . VAL A 1 104 ? 6.584 2.743 6.130 1.00 89.19 104 VAL A N 1
ATOM 774 C CA . VAL A 1 104 ? 5.915 2.876 7.429 1.00 89.19 104 VAL A CA 1
ATOM 775 C C . VAL A 1 104 ? 5.013 4.101 7.356 1.00 89.19 104 VAL A C 1
ATOM 777 O O . VAL A 1 104 ? 5.474 5.205 7.068 1.00 89.19 104 VAL A O 1
ATOM 780 N N . GLY A 1 105 ? 3.703 3.918 7.542 1.00 82.44 105 GLY A N 1
ATOM 781 C CA . GLY A 1 105 ? 2.737 5.021 7.428 1.00 82.44 105 GLY A CA 1
ATOM 782 C C . GLY A 1 105 ? 2.722 5.707 6.051 1.00 82.44 105 GLY A C 1
ATOM 783 O O . GLY A 1 105 ? 2.393 6.885 5.957 1.00 82.44 105 GLY A O 1
ATOM 784 N N . GLY A 1 106 ? 3.119 4.999 4.986 1.00 80.56 106 GLY A N 1
ATOM 785 C CA . GLY A 1 106 ? 3.208 5.548 3.625 1.00 80.56 106 GLY A CA 1
ATOM 786 C C . GLY A 1 106 ? 4.490 6.332 3.326 1.00 80.56 106 GLY A C 1
ATOM 787 O O . GLY A 1 106 ? 4.631 6.863 2.227 1.00 80.56 106 GLY A O 1
ATOM 788 N N . VAL A 1 107 ? 5.441 6.383 4.261 1.00 83.81 107 VAL A N 1
ATOM 789 C CA . VAL A 1 107 ? 6.745 7.033 4.081 1.00 83.81 107 VAL A CA 1
ATOM 790 C C . VAL A 1 107 ? 7.843 5.976 4.113 1.00 83.81 107 VAL A C 1
ATOM 792 O O . VAL A 1 107 ? 7.773 5.019 4.883 1.00 83.81 107 VAL A O 1
ATOM 795 N N . ARG A 1 108 ? 8.873 6.132 3.274 1.00 81.12 108 ARG A N 1
ATOM 796 C CA . ARG A 1 108 ? 10.051 5.255 3.323 1.00 81.12 108 ARG A CA 1
ATOM 797 C C . ARG A 1 108 ? 10.725 5.445 4.681 1.00 81.12 108 ARG A C 1
ATOM 799 O O . ARG A 1 108 ? 11.018 6.600 5.009 1.00 81.12 108 ARG A O 1
ATOM 806 N N . PRO A 1 109 ? 10.992 4.381 5.456 1.00 67.31 109 PRO A N 1
ATOM 807 C CA . PRO A 1 109 ? 11.739 4.522 6.692 1.00 67.31 109 PRO A CA 1
ATOM 808 C C . PRO A 1 109 ? 13.129 5.037 6.328 1.00 67.31 109 PRO A C 1
ATOM 810 O O . PRO A 1 109 ? 13.986 4.323 5.816 1.00 67.31 109 PRO A O 1
ATOM 813 N N . THR A 1 110 ? 13.332 6.334 6.522 1.00 64.31 110 THR A N 1
ATOM 814 C CA . THR A 1 110 ? 14.662 6.916 6.446 1.00 64.31 110 THR A CA 1
ATOM 815 C C . THR A 1 110 ? 15.276 6.661 7.807 1.00 64.31 110 THR A C 1
ATOM 817 O O . THR A 1 110 ? 14.653 6.928 8.837 1.00 64.31 110 THR A O 1
ATOM 820 N N . THR A 1 111 ? 16.472 6.082 7.832 1.00 56.28 111 THR A N 1
ATOM 821 C CA . THR A 1 111 ? 17.243 5.933 9.063 1.00 56.28 111 THR A CA 1
ATOM 822 C C . THR A 1 111 ? 17.257 7.284 9.790 1.00 56.28 111 THR A C 1
ATOM 824 O O . THR A 1 111 ? 17.662 8.280 9.201 1.00 56.28 111 THR A O 1
ATOM 827 N N . ILE A 1 112 ? 16.830 7.284 11.060 1.00 52.81 112 ILE A N 1
ATOM 828 C CA . ILE A 1 112 ? 16.669 8.419 11.998 1.00 52.81 112 ILE A CA 1
ATOM 829 C C . ILE A 1 112 ? 15.232 8.980 12.063 1.00 52.81 112 ILE A C 1
ATOM 831 O O . ILE A 1 112 ? 14.950 10.072 11.598 1.00 52.81 112 ILE A O 1
ATOM 835 N N . VAL A 1 113 ? 14.335 8.267 12.751 1.00 47.44 113 VAL A N 1
ATOM 836 C CA . VAL A 1 113 ? 14.021 8.568 14.162 1.00 47.44 113 VAL A CA 1
ATOM 837 C C . VAL A 1 113 ? 13.785 7.233 14.858 1.00 47.44 113 VAL A C 1
ATOM 839 O O . VAL A 1 113 ? 12.673 6.723 14.943 1.00 47.44 113 VAL A O 1
ATOM 842 N N . ARG A 1 114 ? 14.861 6.628 15.368 1.00 47.88 114 ARG A N 1
ATOM 843 C CA . ARG A 1 114 ? 14.691 5.698 16.480 1.00 47.88 114 ARG A CA 1
ATOM 844 C C . ARG A 1 114 ? 14.275 6.606 17.632 1.00 47.88 114 ARG A C 1
ATOM 846 O O . ARG A 1 114 ? 15.114 7.373 18.100 1.00 47.88 114 ARG A O 1
ATOM 853 N N . THR A 1 115 ? 13.009 6.583 18.047 1.00 50.31 115 THR A N 1
ATOM 854 C CA . THR A 1 115 ? 12.626 7.131 19.352 1.00 50.31 115 THR A CA 1
ATOM 855 C C . THR A 1 115 ? 13.332 6.257 20.373 1.00 50.31 115 THR A C 1
ATOM 857 O O . THR A 1 115 ? 12.805 5.259 20.851 1.00 50.31 115 THR A O 1
ATOM 860 N N . GLN A 1 116 ? 14.605 6.548 20.618 1.00 46.44 116 GLN A N 1
ATOM 861 C CA . GLN A 1 116 ? 15.275 6.020 21.778 1.00 46.44 116 GLN A CA 1
ATOM 862 C C . GLN A 1 116 ? 14.550 6.707 22.924 1.00 46.44 116 GLN A C 1
ATOM 864 O O . GLN A 1 116 ? 14.586 7.932 23.031 1.00 46.44 116 GLN A O 1
ATOM 869 N N . ALA A 1 117 ? 13.825 5.939 23.733 1.00 47.25 117 ALA A N 1
ATOM 870 C CA . ALA A 1 117 ? 13.557 6.374 25.087 1.00 47.25 117 ALA A CA 1
ATOM 871 C C . ALA A 1 117 ? 14.942 6.550 25.708 1.00 47.25 117 ALA A C 1
ATOM 873 O O . ALA A 1 117 ? 15.571 5.577 26.109 1.00 47.25 117 ALA A O 1
ATOM 874 N N . ILE A 1 118 ? 15.485 7.762 25.641 1.00 51.81 118 ILE A N 1
ATOM 875 C CA . ILE A 1 118 ? 16.674 8.115 26.394 1.00 51.81 118 ILE A CA 1
ATOM 876 C C . ILE A 1 118 ? 16.129 8.267 27.810 1.00 51.81 118 ILE A C 1
ATOM 878 O O . ILE A 1 118 ? 15.382 9.222 28.045 1.00 51.81 118 ILE A O 1
ATOM 882 N N . PRO A 1 119 ? 16.391 7.336 28.745 1.00 52.19 119 PRO A N 1
ATOM 883 C CA . PRO A 1 119 ? 16.092 7.616 30.134 1.00 52.19 119 PRO A CA 1
ATOM 884 C C . PRO A 1 119 ? 16.885 8.872 30.500 1.00 52.19 119 PRO A C 1
ATOM 886 O O . PRO A 1 119 ? 18.116 8.874 30.490 1.00 52.19 119 PRO A O 1
ATOM 889 N N . LEU A 1 120 ? 16.182 9.975 30.749 1.00 47.34 120 LEU A N 1
ATOM 890 C CA . LEU A 1 120 ? 16.800 11.164 31.309 1.00 47.34 120 LEU A CA 1
ATOM 891 C C . LEU A 1 120 ? 17.151 10.833 32.759 1.00 47.34 120 LEU A C 1
ATOM 893 O O . LEU A 1 120 ? 16.285 10.839 33.632 1.00 47.34 120 LEU A O 1
ATOM 897 N N . THR A 1 121 ? 18.418 10.525 33.026 1.00 50.69 121 THR A N 1
ATOM 898 C CA . THR A 1 121 ? 18.913 10.439 34.401 1.00 50.69 121 THR A CA 1
ATOM 899 C C . THR A 1 121 ? 19.073 11.858 34.928 1.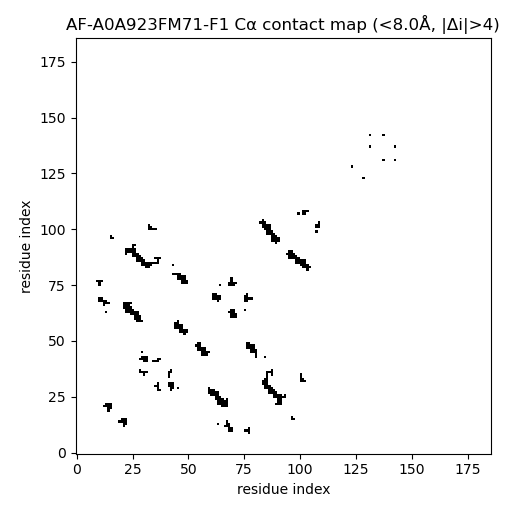00 50.69 121 THR A C 1
ATOM 901 O O . THR A 1 121 ? 20.069 12.528 34.659 1.00 50.69 121 THR A O 1
ATOM 904 N N . PHE A 1 122 ? 18.079 12.344 35.666 1.00 49.00 122 PHE A N 1
ATOM 905 C CA . PHE A 1 122 ? 18.213 13.584 36.420 1.00 49.00 122 PHE A CA 1
ATOM 906 C C . PHE A 1 122 ? 19.029 13.291 37.687 1.00 49.00 122 PHE A C 1
ATOM 908 O O . PHE A 1 122 ? 18.516 12.722 38.650 1.00 49.00 122 PHE A O 1
ATOM 915 N N . THR A 1 123 ? 20.311 13.664 37.703 1.00 45.81 123 THR A N 1
ATOM 916 C CA . THR A 1 123 ? 21.097 13.673 38.944 1.00 45.81 123 THR A CA 1
ATOM 917 C C . THR A 1 123 ? 20.686 14.899 39.746 1.00 45.81 123 THR A C 1
ATOM 919 O O . THR A 1 123 ? 21.273 15.970 39.617 1.00 45.81 123 THR A O 1
ATOM 922 N N . LEU A 1 124 ? 19.636 14.765 40.552 1.00 49.59 124 LEU A N 1
ATOM 923 C CA . LEU A 1 124 ? 19.299 15.789 41.531 1.00 49.59 124 LEU A CA 1
ATOM 924 C C . LEU A 1 124 ? 20.309 15.686 42.686 1.00 49.59 124 LEU A C 1
ATOM 926 O O . LEU A 1 124 ? 20.394 14.618 43.299 1.00 49.59 124 LEU A O 1
ATOM 930 N N . PRO A 1 125 ? 21.097 16.740 42.988 1.00 50.81 125 PRO A N 1
ATOM 931 C CA . PRO A 1 125 ? 21.960 16.748 44.163 1.00 50.81 125 PRO A CA 1
ATOM 932 C C . PRO A 1 125 ? 21.067 16.570 45.392 1.00 50.81 125 PRO A C 1
ATOM 934 O O . PRO A 1 125 ? 20.217 17.402 45.709 1.00 50.81 125 PRO A O 1
ATOM 937 N N . ASN A 1 126 ? 21.172 15.398 46.005 1.00 45.34 126 ASN A N 1
ATOM 938 C CA . ASN A 1 126 ? 20.117 14.870 46.846 1.00 45.34 126 ASN A CA 1
ATOM 939 C C . ASN A 1 126 ? 19.998 15.656 48.158 1.00 45.34 126 ASN A C 1
ATOM 941 O O . ASN A 1 126 ? 20.918 15.644 48.973 1.00 45.34 126 ASN A O 1
ATOM 945 N N . ARG A 1 127 ? 18.832 16.261 48.402 1.00 52.34 127 ARG A N 1
ATOM 946 C CA . ARG A 1 127 ? 18.305 16.437 49.768 1.00 52.34 127 ARG A CA 1
ATOM 947 C C . ARG A 1 127 ? 16.849 15.991 49.929 1.00 52.34 127 ARG A C 1
ATOM 949 O O . ARG A 1 127 ? 16.394 15.912 51.062 1.00 52.34 127 ARG A O 1
ATOM 956 N N . PHE A 1 128 ? 16.137 15.654 48.845 1.00 49.12 128 PHE A N 1
ATOM 957 C CA . PHE A 1 128 ? 14.694 15.373 48.922 1.00 49.12 128 PHE A CA 1
ATOM 958 C C . PHE A 1 128 ? 14.181 14.202 48.074 1.00 49.12 128 PHE A C 1
ATOM 960 O O . PHE A 1 128 ? 12.981 13.948 48.110 1.00 49.12 128 PHE A O 1
ATOM 967 N N . ILE A 1 129 ? 15.022 13.452 47.347 1.00 52.12 129 ILE A N 1
ATOM 968 C CA . ILE A 1 129 ? 14.531 12.265 46.633 1.00 52.12 129 ILE A CA 1
ATOM 969 C C . ILE A 1 129 ? 14.917 11.009 47.396 1.00 52.12 129 ILE A C 1
ATOM 971 O O . ILE A 1 129 ? 16.072 10.578 47.428 1.00 52.12 129 ILE A O 1
ATOM 975 N N . ASN A 1 130 ? 13.906 10.424 48.032 1.00 50.62 130 ASN A N 1
ATOM 976 C CA . ASN A 1 130 ? 14.025 9.121 48.649 1.00 50.62 130 ASN A CA 1
ATOM 977 C C . ASN A 1 130 ? 14.053 8.043 47.551 1.00 50.62 130 ASN A C 1
ATOM 979 O O . ASN A 1 130 ? 13.238 8.072 46.629 1.00 50.62 130 ASN A O 1
ATOM 983 N N . LYS A 1 131 ? 14.996 7.096 47.637 1.00 51.50 131 LYS A N 1
ATOM 984 C CA . LYS A 1 131 ? 15.271 6.067 46.609 1.00 51.50 131 LYS A CA 1
ATOM 985 C C . LYS A 1 131 ? 14.056 5.176 46.296 1.00 51.50 131 LYS A C 1
ATOM 987 O O . LYS A 1 131 ? 14.017 4.523 45.260 1.00 51.50 131 LYS A O 1
ATOM 992 N N . ASN A 1 132 ? 13.052 5.193 47.163 1.00 50.66 132 ASN A N 1
ATOM 993 C CA . ASN A 1 132 ? 11.841 4.391 47.062 1.00 50.66 132 ASN A CA 1
ATOM 994 C C . ASN A 1 132 ? 10.696 5.059 46.293 1.00 50.66 132 ASN A C 1
ATOM 996 O O . ASN A 1 132 ? 9.654 4.441 46.120 1.00 50.66 132 ASN A O 1
ATOM 1000 N N . LEU A 1 133 ? 10.880 6.286 45.796 1.00 50.12 133 LEU A N 1
ATOM 1001 C CA . LEU A 1 133 ? 9.851 6.994 45.028 1.00 50.12 133 LEU A CA 1
ATOM 1002 C C . LEU A 1 133 ? 9.626 6.406 43.616 1.00 50.12 133 LEU A C 1
ATOM 1004 O O . LEU A 1 133 ? 8.683 6.796 42.937 1.00 50.12 133 LEU A O 1
ATOM 1008 N N . PHE A 1 134 ? 10.470 5.464 43.174 1.00 51.09 134 PHE A N 1
ATOM 1009 C CA . PHE A 1 134 ? 10.444 4.918 41.810 1.00 51.09 134 PHE A CA 1
ATOM 1010 C C . PHE A 1 134 ? 10.519 3.384 41.732 1.00 51.09 134 PHE A C 1
ATOM 1012 O O . PHE A 1 134 ? 10.844 2.853 40.671 1.00 51.09 134 PHE A O 1
ATOM 1019 N N . ASP A 1 135 ? 10.228 2.659 42.817 1.00 52.47 135 ASP A N 1
ATOM 1020 C CA . ASP A 1 135 ? 10.068 1.200 42.747 1.00 52.47 135 ASP A CA 1
ATOM 1021 C C . ASP A 1 135 ? 8.589 0.849 42.491 1.00 52.47 135 ASP A C 1
ATOM 1023 O O . ASP A 1 135 ? 7.754 1.077 43.370 1.00 52.47 135 ASP A O 1
ATOM 1027 N N . PRO A 1 136 ? 8.229 0.303 41.313 1.00 54.75 136 PRO A N 1
ATOM 1028 C CA . PRO A 1 136 ? 6.841 -0.014 40.978 1.00 54.75 136 PRO A CA 1
ATOM 1029 C C . PRO A 1 136 ? 6.257 -1.178 41.796 1.00 54.75 136 PRO A C 1
ATOM 1031 O O . PRO A 1 136 ? 5.055 -1.419 41.716 1.00 54.75 136 PRO A O 1
ATOM 1034 N N . ASN A 1 137 ? 7.075 -1.898 42.574 1.00 52.50 137 ASN A N 1
ATOM 1035 C CA . ASN A 1 137 ? 6.638 -3.046 43.373 1.00 52.50 137 ASN A CA 1
ATOM 1036 C C . ASN A 1 137 ? 6.404 -2.720 44.855 1.00 52.50 137 ASN A C 1
ATOM 1038 O O . ASN A 1 137 ? 6.007 -3.606 45.611 1.00 52.50 137 ASN A O 1
ATOM 1042 N N . ILE A 1 138 ? 6.631 -1.475 45.286 1.00 54.44 138 ILE A N 1
ATOM 1043 C CA . ILE A 1 138 ? 6.412 -1.051 46.673 1.00 54.44 138 ILE A CA 1
ATOM 1044 C C . ILE A 1 138 ? 5.114 -0.241 46.740 1.00 54.44 138 ILE A C 1
ATOM 1046 O O . ILE A 1 138 ? 5.031 0.877 46.235 1.00 54.44 138 ILE A O 1
ATOM 1050 N N . GLN A 1 139 ? 4.088 -0.794 47.391 1.00 51.94 139 GLN A N 1
ATOM 1051 C CA . GLN A 1 139 ? 2.891 -0.032 47.752 1.00 51.94 139 GLN A CA 1
ATOM 1052 C C . GLN A 1 139 ? 3.301 1.000 48.816 1.00 51.94 139 GLN A C 1
ATOM 1054 O O . GLN A 1 139 ? 3.943 0.652 49.805 1.00 51.94 139 GLN A O 1
ATOM 1059 N N . ALA A 1 140 ? 2.942 2.275 48.630 1.00 50.19 140 ALA A N 1
ATOM 1060 C CA . ALA A 1 140 ? 3.416 3.414 49.438 1.00 50.19 140 ALA A CA 1
ATOM 1061 C C . ALA A 1 140 ? 3.255 3.259 50.972 1.00 50.19 140 ALA A C 1
ATOM 1063 O O . ALA A 1 140 ? 3.921 3.951 51.742 1.00 50.19 140 ALA A O 1
ATOM 1064 N N . ILE A 1 141 ? 2.394 2.339 51.414 1.00 49.03 141 ILE A N 1
ATOM 1065 C CA . ILE A 1 141 ? 2.087 2.034 52.816 1.00 49.03 141 ILE A CA 1
ATOM 1066 C C . ILE A 1 141 ? 3.238 1.283 53.511 1.00 49.03 141 ILE A C 1
ATOM 1068 O O . ILE A 1 141 ? 3.538 1.563 54.672 1.00 49.03 141 ILE A O 1
ATOM 1072 N N . ASP A 1 142 ? 3.938 0.387 52.812 1.00 51.81 142 ASP A N 1
ATOM 1073 C CA . ASP A 1 142 ? 4.983 -0.452 53.423 1.00 51.81 142 ASP A CA 1
ATOM 1074 C C . ASP A 1 142 ? 6.223 0.363 53.814 1.00 51.81 142 ASP A C 1
ATOM 1076 O O . ASP A 1 142 ? 6.951 0.030 54.752 1.00 51.81 142 ASP A O 1
ATOM 1080 N N . TYR A 1 143 ? 6.433 1.490 53.135 1.00 44.84 143 TYR A N 1
ATOM 1081 C CA . TYR A 1 143 ? 7.582 2.353 53.359 1.00 44.84 143 TYR A CA 1
ATOM 1082 C C . TYR A 1 143 ? 7.446 3.233 54.612 1.00 44.84 143 TYR A C 1
ATOM 1084 O O . TYR A 1 143 ? 8.435 3.452 55.316 1.00 44.84 143 TYR A O 1
ATOM 1092 N N . TYR A 1 144 ? 6.220 3.666 54.932 1.00 47.06 144 TYR A N 1
ATOM 1093 C CA . TYR A 1 144 ? 5.910 4.448 56.136 1.00 47.06 144 TYR A CA 1
ATOM 1094 C C . TYR A 1 144 ? 6.034 3.616 57.419 1.00 47.06 144 TYR A C 1
ATOM 1096 O O . TYR A 1 144 ? 6.530 4.105 58.431 1.00 47.06 144 TYR A O 1
ATOM 1104 N N . ASN A 1 145 ? 5.636 2.341 57.368 1.00 53.25 145 ASN A N 1
ATOM 1105 C CA . ASN A 1 145 ? 5.712 1.440 58.521 1.00 53.25 145 ASN A CA 1
ATOM 1106 C C . ASN A 1 145 ? 7.150 0.986 58.824 1.00 53.25 145 ASN A C 1
ATOM 1108 O O . ASN A 1 145 ? 7.494 0.768 59.983 1.00 53.25 145 ASN A O 1
ATOM 1112 N N . ALA A 1 146 ? 7.994 0.853 57.794 1.00 52.38 146 ALA A N 1
ATOM 1113 C CA . ALA A 1 146 ? 9.385 0.427 57.944 1.00 52.38 146 ALA A CA 1
ATOM 1114 C C . ALA A 1 146 ? 10.338 1.568 58.350 1.00 52.38 146 ALA A C 1
ATOM 1116 O O . ALA A 1 146 ? 11.394 1.305 58.922 1.00 52.38 146 ALA A O 1
ATOM 1117 N N . ASN A 1 147 ? 9.983 2.827 58.063 1.00 48.12 147 ASN A N 1
ATOM 1118 C CA . ASN A 1 147 ? 10.786 4.003 58.400 1.00 48.12 147 ASN A CA 1
ATOM 1119 C C . ASN A 1 147 ? 9.893 5.136 58.933 1.00 48.12 147 ASN A C 1
ATOM 1121 O O . ASN A 1 147 ? 9.655 6.104 58.207 1.00 48.12 147 ASN A O 1
ATOM 1125 N N . PRO A 1 148 ? 9.407 5.062 60.186 1.00 49.72 148 PRO A N 1
ATOM 1126 C CA . PRO A 1 148 ? 8.699 6.173 60.807 1.00 49.72 148 PRO A CA 1
ATOM 1127 C C . PRO A 1 148 ? 9.701 7.295 61.119 1.00 49.72 148 PRO A C 1
ATOM 1129 O O . PRO A 1 148 ? 10.193 7.438 62.237 1.00 49.72 148 PRO A O 1
ATOM 1132 N N . THR A 1 149 ? 10.059 8.085 60.109 1.00 45.28 149 THR A N 1
ATOM 1133 C CA . THR A 1 149 ? 10.723 9.367 60.323 1.00 45.28 149 THR A CA 1
ATOM 1134 C C . THR A 1 149 ? 9.667 10.382 60.735 1.00 45.28 149 THR A C 1
ATOM 1136 O O . THR A 1 149 ? 8.560 10.415 60.199 1.00 45.28 149 THR A O 1
ATOM 1139 N N . VAL A 1 150 ? 10.005 11.180 61.747 1.00 46.09 150 VAL A N 1
ATOM 1140 C CA . VAL A 1 150 ? 9.161 12.221 62.341 1.00 46.09 150 VAL A CA 1
ATOM 1141 C C . VAL A 1 150 ? 8.842 13.279 61.282 1.00 46.09 150 VAL A C 1
ATOM 1143 O O . VAL A 1 150 ? 9.542 14.276 61.142 1.00 46.09 150 VAL A O 1
ATOM 1146 N N . MET A 1 151 ? 7.798 13.038 60.500 1.00 43.47 151 MET A N 1
ATOM 1147 C CA . MET A 1 151 ? 7.111 14.037 59.696 1.00 43.47 151 MET A CA 1
ATOM 1148 C C . MET A 1 151 ? 5.619 13.868 59.955 1.00 43.47 151 MET A C 1
ATOM 1150 O O . MET A 1 151 ? 4.872 13.308 59.153 1.00 43.47 151 MET A O 1
ATOM 1154 N N . ASP A 1 152 ? 5.213 14.307 61.144 1.00 50.28 152 ASP A N 1
ATOM 1155 C CA . ASP A 1 152 ? 3.823 14.634 61.414 1.00 50.28 152 ASP A CA 1
ATOM 1156 C C . ASP A 1 152 ? 3.481 15.882 60.592 1.00 50.28 152 ASP A C 1
ATOM 1158 O O . ASP A 1 152 ? 3.943 16.983 60.889 1.00 50.28 152 ASP A O 1
ATOM 1162 N N . PHE A 1 153 ? 2.732 15.696 59.507 1.00 47.91 153 PHE A N 1
ATOM 1163 C CA . PHE A 1 153 ? 2.244 16.798 58.678 1.00 47.91 153 PHE A CA 1
ATOM 1164 C C . PHE A 1 153 ? 0.958 17.431 59.229 1.00 47.91 153 PHE A C 1
ATOM 1166 O O . PHE A 1 153 ? 0.409 18.322 58.583 1.00 47.91 153 PHE A O 1
ATOM 1173 N N . GLY A 1 154 ? 0.486 17.010 60.410 1.00 46.78 154 GLY A N 1
ATOM 1174 C CA . GLY A 1 154 ? -0.777 17.457 60.983 1.00 46.78 154 GLY A CA 1
ATOM 1175 C C . GLY A 1 154 ? -1.984 17.063 60.125 1.00 46.78 154 GLY A C 1
ATOM 1176 O O . GLY A 1 154 ? -1.878 16.721 58.945 1.00 46.78 154 GLY A O 1
ATOM 1177 N N . LEU A 1 155 ? -3.184 17.093 60.710 1.00 46.16 155 LEU A N 1
ATOM 1178 C CA . LEU A 1 155 ? -4.405 16.962 59.914 1.00 46.16 155 LEU A CA 1
ATOM 1179 C C . LEU A 1 155 ? -4.473 18.104 58.887 1.00 46.16 155 LEU A C 1
ATOM 1181 O O . LEU A 1 155 ? -4.344 19.275 59.246 1.00 46.16 155 LEU A O 1
ATOM 1185 N N . LEU A 1 156 ? -4.742 17.751 57.626 1.00 45.75 156 LEU A N 1
ATOM 1186 C CA . LEU A 1 156 ? -5.045 18.671 56.526 1.00 45.75 156 LEU A CA 1
ATOM 1187 C C . LEU A 1 156 ? -6.317 19.474 56.854 1.00 45.75 156 LEU A C 1
ATOM 1189 O O . LEU A 1 156 ? -7.420 19.112 56.453 1.00 45.75 156 LEU A O 1
ATOM 1193 N N . GLY A 1 157 ? -6.173 20.537 57.643 1.00 46.59 157 GLY A N 1
ATOM 1194 C CA . GLY A 1 157 ? -7.303 21.341 58.109 1.00 46.59 157 GLY A CA 1
ATOM 1195 C C . GLY A 1 157 ? -6.963 22.556 58.973 1.00 46.59 157 GLY A C 1
ATOM 1196 O O . GLY A 1 157 ? -7.874 23.297 59.328 1.00 46.59 157 GLY A O 1
ATOM 1197 N N . VAL A 1 158 ? -5.692 22.811 59.300 1.00 44.47 158 VAL A N 1
ATOM 1198 C CA . VAL A 1 158 ? -5.282 24.013 60.047 1.00 44.47 158 VAL A CA 1
ATOM 1199 C C . VAL A 1 158 ? -4.052 24.633 59.383 1.00 44.47 158 VAL A C 1
ATOM 1201 O O . VAL A 1 158 ? -3.145 23.918 58.970 1.00 44.47 158 VAL A O 1
ATOM 1204 N N . ALA A 1 159 ? -4.096 25.954 59.190 1.00 36.38 159 ALA A N 1
ATOM 1205 C CA . ALA A 1 159 ? -3.261 26.724 58.265 1.00 36.38 159 ALA A CA 1
ATOM 1206 C C . ALA A 1 159 ? -1.747 26.411 58.341 1.00 36.38 159 ALA A C 1
ATOM 1208 O O . ALA A 1 159 ? -1.193 26.367 59.442 1.00 36.38 159 ALA A O 1
ATOM 1209 N N . PRO A 1 160 ? -1.058 26.240 57.195 1.00 45.59 160 PRO A N 1
ATOM 1210 C CA . PRO A 1 160 ? 0.352 25.892 57.180 1.00 45.59 160 PRO A CA 1
ATOM 1211 C C . PRO A 1 160 ? 1.238 27.146 57.170 1.00 45.59 160 PRO A C 1
ATOM 1213 O O . PRO A 1 160 ? 0.867 28.184 56.628 1.00 45.59 160 PRO A O 1
ATOM 1216 N N . PHE A 1 161 ? 2.454 26.979 57.689 1.00 46.16 161 PHE A N 1
ATOM 1217 C CA . PHE A 1 161 ? 3.608 27.880 57.570 1.00 46.16 161 PHE A CA 1
ATOM 1218 C C . PHE A 1 161 ? 3.690 29.028 58.588 1.00 46.16 161 PHE A C 1
ATOM 1220 O O . PHE A 1 161 ? 3.454 30.187 58.261 1.00 46.16 161 PHE A O 1
ATOM 1227 N N . ASN A 1 162 ? 4.174 28.720 59.798 1.00 48.75 162 ASN A N 1
ATOM 1228 C CA . ASN A 1 162 ? 4.846 29.728 60.619 1.00 48.75 162 ASN A CA 1
ATOM 1229 C C . ASN A 1 162 ? 6.360 29.649 60.352 1.00 48.75 162 ASN A C 1
ATOM 1231 O O . ASN A 1 162 ? 7.028 28.719 60.802 1.00 48.75 162 ASN A O 1
ATOM 1235 N N . PHE A 1 163 ? 6.903 30.602 59.585 1.00 49.62 163 PHE A N 1
ATOM 1236 C CA . PHE A 1 163 ? 8.344 30.698 59.274 1.00 49.62 163 PHE A CA 1
ATOM 1237 C C . PHE A 1 163 ? 9.195 31.173 60.465 1.00 49.62 163 PHE A C 1
ATOM 1239 O O . PHE A 1 163 ? 10.417 31.250 60.369 1.00 49.62 163 PHE A O 1
ATOM 1246 N N . GLU A 1 164 ? 8.562 31.459 61.599 1.00 46.94 164 GLU A N 1
ATOM 1247 C CA . GLU A 1 164 ? 9.180 32.087 62.770 1.00 46.94 164 GLU A CA 1
ATOM 1248 C C . GLU A 1 164 ? 10.184 31.205 63.526 1.00 46.94 164 GLU A C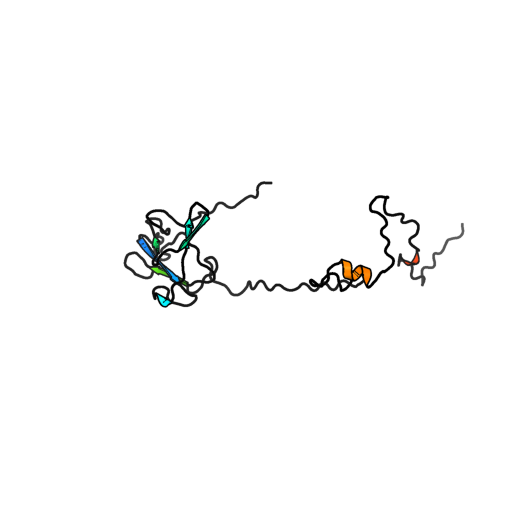 1
ATOM 1250 O O . GLU A 1 164 ? 10.978 31.729 64.296 1.00 46.94 164 GLU A O 1
ATOM 1255 N N . ASN A 1 165 ? 10.217 29.892 63.271 1.00 51.12 165 ASN A N 1
ATOM 1256 C CA . ASN A 1 165 ? 11.128 28.956 63.944 1.00 51.12 165 ASN A CA 1
ATOM 1257 C C . ASN A 1 165 ? 12.083 28.225 62.986 1.00 51.12 165 ASN A C 1
ATOM 1259 O O . ASN A 1 165 ? 12.501 27.102 63.271 1.00 51.12 165 ASN A O 1
ATOM 1263 N N . ILE A 1 166 ? 12.453 28.831 61.852 1.00 50.38 166 ILE A N 1
ATOM 1264 C CA . ILE A 1 166 ? 13.583 28.309 61.071 1.00 50.38 166 ILE A CA 1
ATOM 1265 C C . ILE A 1 166 ? 14.884 28.849 61.689 1.00 50.38 166 ILE A C 1
ATOM 1267 O O . ILE A 1 166 ? 15.129 30.053 61.615 1.00 50.38 166 ILE A O 1
ATOM 1271 N N . PRO A 1 167 ? 15.736 28.004 62.301 1.00 52.41 167 PRO A N 1
ATOM 1272 C CA . PRO A 1 167 ? 16.995 28.458 62.881 1.00 52.41 167 PRO A CA 1
ATOM 1273 C C . PRO A 1 167 ? 17.910 29.055 61.801 1.00 52.41 167 PRO A C 1
ATOM 1275 O O . PRO A 1 167 ? 18.062 28.481 60.720 1.00 52.41 167 PRO A O 1
ATOM 1278 N N . ALA A 1 168 ? 18.545 30.190 62.116 1.00 51.88 168 ALA A N 1
ATOM 1279 C CA . ALA A 1 168 ? 19.358 30.985 61.186 1.00 51.88 168 ALA A CA 1
ATOM 1280 C C . ALA A 1 168 ? 20.490 30.193 60.499 1.00 51.88 168 ALA A C 1
ATOM 1282 O O . ALA A 1 168 ? 20.883 30.524 59.387 1.00 51.88 168 ALA A O 1
ATOM 1283 N N . SER A 1 169 ? 20.941 29.083 61.091 1.00 54.00 169 SER A N 1
ATOM 1284 C CA . SER A 1 169 ? 21.933 28.165 60.510 1.00 54.00 169 SER A CA 1
ATOM 1285 C C . SER A 1 169 ? 21.482 27.453 59.226 1.00 54.00 169 SER A C 1
ATOM 1287 O O . SER A 1 169 ? 22.268 26.747 58.599 1.00 54.00 169 SER A O 1
ATOM 1289 N N . ARG A 1 170 ? 20.212 27.597 58.827 1.00 51.41 170 ARG A N 1
ATOM 1290 C CA . ARG A 1 170 ? 19.673 27.098 57.552 1.00 51.41 170 ARG A CA 1
ATOM 1291 C C . ARG A 1 170 ? 19.712 28.140 56.424 1.00 51.41 170 ARG A C 1
ATOM 1293 O O . ARG A 1 170 ? 19.404 27.773 55.292 1.00 51.41 170 ARG A O 1
ATOM 1300 N N . PHE A 1 171 ? 20.103 29.385 56.709 1.00 52.09 171 PHE A N 1
ATOM 1301 C CA . PHE A 1 171 ? 20.400 30.422 55.718 1.00 52.09 171 PHE A CA 1
ATOM 1302 C C . PHE A 1 171 ? 21.925 30.566 55.610 1.00 52.09 171 PHE A C 1
ATOM 1304 O O . PHE A 1 171 ? 22.558 31.281 56.378 1.00 52.09 171 PHE A O 1
ATOM 1311 N N . ASP A 1 172 ? 22.526 29.826 54.682 1.00 57.88 172 ASP A N 1
ATOM 1312 C CA . ASP A 1 172 ? 23.963 29.881 54.400 1.00 57.88 172 ASP A CA 1
ATOM 1313 C C . ASP A 1 172 ? 24.287 31.154 53.599 1.00 57.88 172 ASP A C 1
ATOM 1315 O O . ASP A 1 172 ? 24.257 31.163 52.369 1.00 57.88 172 ASP A O 1
ATOM 1319 N N . LEU A 1 173 ? 24.455 32.269 54.315 1.00 56.22 173 LEU A N 1
ATOM 1320 C CA . LEU A 1 173 ? 24.804 33.586 53.766 1.00 56.22 173 LEU A CA 1
ATOM 1321 C C . LEU A 1 173 ? 25.744 34.387 54.688 1.00 56.22 173 LEU A C 1
ATOM 1323 O O . LEU A 1 173 ? 25.827 35.608 54.575 1.00 56.22 173 LEU A O 1
ATOM 1327 N N . ALA A 1 174 ? 26.475 33.715 55.582 1.00 44.91 174 ALA A N 1
ATOM 1328 C CA . ALA A 1 174 ? 27.514 34.335 56.403 1.00 44.91 174 ALA A CA 1
ATOM 1329 C C . ALA A 1 174 ? 28.549 33.290 56.857 1.00 44.91 174 ALA A C 1
ATOM 1331 O O . ALA A 1 174 ? 28.523 32.824 57.993 1.00 44.91 174 ALA A O 1
ATOM 1332 N N . ASP A 1 175 ? 29.463 32.914 55.961 1.00 49.66 175 ASP A N 1
ATOM 1333 C CA . ASP A 1 175 ? 30.765 32.390 56.381 1.00 49.66 175 ASP A CA 1
ATOM 1334 C C . ASP A 1 175 ? 31.590 33.599 56.859 1.00 49.66 175 ASP A C 1
ATOM 1336 O O . ASP A 1 175 ? 32.056 34.421 56.065 1.00 49.66 175 ASP A O 1
ATOM 1340 N N . GLU A 1 176 ? 31.639 33.786 58.180 1.00 52.88 176 GLU A N 1
ATOM 1341 C CA . GLU A 1 176 ? 32.284 34.901 58.880 1.00 52.88 176 GLU A CA 1
ATOM 1342 C C . GLU A 1 176 ? 33.817 34.817 58.819 1.00 52.88 176 GLU A C 1
ATOM 1344 O O . GLU A 1 176 ? 34.508 34.707 59.833 1.00 52.88 176 GLU A O 1
ATOM 1349 N N . SER A 1 177 ? 34.396 34.954 57.628 1.00 53.03 177 SER A N 1
ATOM 1350 C CA . SER A 1 177 ? 35.796 35.351 57.531 1.00 53.03 177 SER A CA 1
ATOM 1351 C C . SER A 1 177 ? 35.963 36.475 56.510 1.00 53.03 177 SER A C 1
ATOM 1353 O O . SER A 1 177 ? 35.880 36.292 55.300 1.00 53.03 177 SER A O 1
ATOM 1355 N N . THR A 1 178 ? 36.218 37.668 57.057 1.00 53.00 178 THR A N 1
ATOM 1356 C CA . THR A 1 178 ? 36.621 38.925 56.400 1.00 53.00 178 THR A CA 1
ATOM 1357 C C . THR A 1 178 ? 35.534 39.785 55.742 1.00 53.00 178 THR A C 1
ATOM 1359 O O . THR A 1 178 ? 35.543 40.039 54.544 1.00 53.00 178 THR A O 1
ATOM 1362 N N . ALA A 1 179 ? 34.681 40.396 56.565 1.00 44.31 179 ALA A N 1
ATOM 1363 C CA . ALA A 1 179 ? 34.128 41.713 56.243 1.00 44.31 179 ALA A CA 1
ATOM 1364 C C . ALA A 1 179 ? 34.092 42.579 57.509 1.00 44.31 179 ALA A C 1
ATOM 1366 O O . ALA A 1 179 ? 33.089 42.665 58.210 1.00 44.31 179 ALA A O 1
ATOM 1367 N N . THR A 1 180 ? 35.228 43.196 57.831 1.00 42.78 180 THR A N 1
ATOM 1368 C CA . THR A 1 180 ? 35.312 44.265 58.830 1.00 42.78 180 THR A CA 1
ATOM 1369 C C . THR A 1 180 ? 34.480 45.446 58.327 1.00 42.78 180 THR A C 1
ATOM 1371 O O . THR A 1 180 ? 34.885 46.122 57.384 1.00 42.78 180 THR A O 1
ATOM 1374 N N . ILE A 1 181 ? 33.306 45.679 58.915 1.00 51.31 181 ILE A N 1
ATOM 1375 C CA . ILE A 1 181 ? 32.511 46.884 58.653 1.00 51.31 181 ILE A CA 1
ATOM 1376 C C . ILE A 1 181 ? 33.008 47.964 59.618 1.00 51.31 181 ILE A C 1
ATOM 1378 O O . ILE A 1 181 ? 32.748 47.909 60.817 1.00 51.31 181 ILE A O 1
ATOM 1382 N N . ASP A 1 182 ? 33.776 48.911 59.083 1.00 54.59 182 ASP A N 1
ATOM 1383 C CA . ASP A 1 182 ? 34.175 50.149 59.751 1.00 54.59 182 ASP A CA 1
ATOM 1384 C C . ASP A 1 182 ? 32.932 51.026 59.983 1.00 54.59 182 ASP A C 1
ATOM 1386 O O . ASP A 1 182 ? 32.260 51.439 59.035 1.00 54.59 182 ASP A O 1
ATOM 1390 N N . LEU A 1 183 ? 32.590 51.267 61.249 1.00 55.62 183 LEU A N 1
ATOM 1391 C CA . LEU A 1 183 ? 31.520 52.177 61.649 1.00 55.62 183 LEU A CA 1
ATOM 1392 C C . LEU A 1 183 ? 32.176 53.473 62.124 1.00 55.62 183 LEU A C 1
ATOM 1394 O O . LEU A 1 183 ? 32.555 53.590 63.289 1.00 55.62 183 LEU A O 1
ATOM 1398 N N . GLY A 1 184 ? 32.329 54.422 61.198 1.00 38.28 184 GLY A N 1
ATOM 1399 C CA . GLY A 1 184 ? 32.910 55.734 61.467 1.00 38.28 184 GLY A CA 1
ATOM 1400 C C . GLY A 1 184 ? 32.333 56.391 62.728 1.00 38.28 184 GLY A C 1
ATOM 1401 O O . GLY A 1 184 ? 31.127 56.356 62.977 1.00 38.28 184 GLY A O 1
ATOM 1402 N N . VAL A 1 185 ? 33.222 56.978 63.531 1.00 49.75 185 VAL A N 1
ATOM 1403 C CA . VAL A 1 185 ? 32.875 57.799 64.699 1.00 49.75 185 VAL A CA 1
ATOM 1404 C C . VAL A 1 185 ? 32.164 59.071 64.218 1.00 49.75 185 VAL A C 1
ATOM 1406 O O . VAL A 1 185 ? 32.530 59.614 63.176 1.00 49.75 185 VAL A O 1
ATOM 1409 N N . LEU A 1 186 ? 31.148 59.508 64.969 1.00 43.47 186 LEU A N 1
ATOM 1410 C CA . LEU A 1 186 ? 30.374 60.728 64.706 1.00 43.47 186 LEU A CA 1
ATOM 1411 C C . LEU A 1 186 ? 31.245 61.994 64.688 1.00 43.47 186 LEU A C 1
ATOM 1413 O O . LEU A 1 186 ? 32.144 62.092 65.557 1.00 43.47 186 LEU A O 1
#

Organism: NCBI:txid2745500

Nearest PDB structures (foldseek):
  1lkt-assembly2_D  TM=9.575E-01  e=7.808E-11  Lederbergvirus P22
  2vky-assembly1_B  TM=9.202E-01  e=2.810E-10  Lederbergvirus P22
  2vnl-assembly1_A  TM=9.221E-01  e=5.330E-10  Lederbergvirus P22
  2xc1-assembly1_A  TM=9.240E-01  e=3.759E-10  Lederbergvirus P22
  5gai-assembly1_Z  TM=9.083E-01  e=1.011E-09  Lederbergvirus P22

InterPro domains:
  IPR009093 Bacteriophage P22 tailspike, N-terminal [PF09008] (20-103)
  IPR036730 Phage P22 tailspike-like, N-terminal domain superfamily [G3DSA:2.170.14.10] (1-105)
  IPR036730 Phage P22 tailspike-like, N-terminal domain superfamily [SSF51327] (6-104)

Foldseek 3Di:
DDDDDDDDDLWDFDPLPVPRAALAFKWKFKFAAQDDRVPVVGGFFKWWQDPVRDTHTDDGRFTAHRRNTTDDPRHGTHIDTPDKIKMWMAHNVRHTSDIDRIDDPNHHPDPDDPVPPPPPPPPDVDDDDDPPPPDPPDDPVVVCVVDVDPDPVDPPPDDDDDPPPDPPVVPPDDPPDDDPDDDDDD

Mean predicted aligned error: 17.97 Å

pLDDT: mean 75.49, std 22.31, range [36.38, 98.44]

Secondary structure (DSSP, 8-state):
---------SS---EETTTTEE-TT-EEEEESTTS-TTSGGGB--EEEEPTTS-EEEE-SSEEE-TTS-EEETTEE-EEE-SSSEEEEEE-TTS-EEEEEEEEBTTB---S--------------SSS--GGGG-TT--HHHHHHH---S-----TTS----GGG--GGGS-----SS--------

Radius of gyration: 33.64 Å; Cα contacts (8 Å, |Δi|>4): 242; chains: 1; bounding box: 55×77×83 Å

Solvent-accessible surface area (backbone atoms only — not comparable to full-atom values): 12200 Å² total; per-residue (Å²): 131,85,83,88,73,86,91,69,80,83,56,66,75,43,62,32,88,90,75,78,40,51,32,41,54,13,36,42,27,45,9,40,55,76,44,64,26,85,45,74,93,34,44,53,76,36,23,37,46,43,98,87,69,51,72,45,80,53,76,80,65,39,38,20,34,82,76,7,29,41,40,56,98,87,39,80,38,33,79,48,62,82,72,61,27,9,40,37,35,25,34,64,87,67,48,78,69,52,73,44,46,47,25,47,95,87,37,66,78,59,93,81,77,77,82,67,83,69,81,79,81,78,83,67,87,79,86,82,76,61,88,70,81,76,48,94,85,60,62,77,66,62,56,51,76,75,53,77,67,97,70,85,81,65,75,97,83,66,89,83,83,80,76,86,77,66,63,68,88,76,61,91,81,73,84,91,73,86,78,88,81,83,77,79,81,132